Protein AF-A0AAN8GT99-F1 (afdb_monomer)

Radius of gyration: 15.49 Å; Cα contacts (8 Å, |Δi|>4): 243; chains: 1; bounding box: 43×38×39 Å

pLDDT: mean 93.06, std 6.43, range [47.28, 98.5]

Solvent-accessible surface area (backbone atoms only — not comparable to full-atom values): 10394 Å² total; per-residue (Å²): 95,50,94,52,26,95,77,73,39,48,43,56,42,53,46,48,40,54,48,50,50,56,57,70,47,59,95,39,63,93,80,48,85,56,66,41,71,40,59,35,36,76,44,37,72,44,80,61,36,44,58,95,56,63,62,88,46,72,70,47,48,50,49,41,45,50,49,54,54,54,47,51,69,71,53,51,86,56,74,27,64,62,60,23,52,42,49,50,50,65,55,53,73,74,55,93,67,98,74,43,77,44,78,45,80,37,53,42,65,44,65,83,71,69,48,51,60,69,58,48,36,49,48,44,61,67,45,92,78,40,55,35,35,37,38,21,47,30,53,71,81,63,38,34,62,53,45,46,74,66,32,56,86,93,34,51,46,79,32,84,50,59,83,47,49,63,58,51,51,52,48,55,56,51,54,50,59,64,72,79,108

InterPro domains:
  IPR036465 von Willebrand factor A-like domain superfamily [SSF53300] (9-172)
  IPR039891 von Willebrand factor A domain-containing protein 8 [PTHR21610] (1-178)

Mean predicted aligned error: 3.49 Å

Nearest PDB structures (foldseek):
  3kto-assembly1_A  TM=5.404E-01  e=1.713E+00  Paraglaciecola sp. T6c
  3ua4-assembly1_B  TM=4.209E-01  e=3.498E+00  Caenorhabditis elegans
  3six-assembly1_A  TM=3.346E-01  e=2.306E+00  Bradyrhizobium sp. WM9
  3siw-assembly1_A  TM=3.443E-01  e=3.712E+00  Bradyrhizobium sp. WM9
  8ixq-assembly1_C-3  TM=3.355E-01  e=5.304E+00  Streptomyces lincolnensis

Sequence (181 aa):
MYRFNGVDRRLERSMEAVCMVMEGLENYEHKFKYDIVGHSGDGYDIELVRADKVPKNNKERLKVLKTMHAHSQFCMSGDFTLEGTDSSIKELVKEEADEHFVVVLSDANLERYGIRPERFAQVLTSDPQVNAFAIFIGSLGDQAERLQKTLPAGRSFVAMDTKQIPQILQQIFTSTMLSSA

Secondary structure (DSSP, 8-state):
-GGGHHHH-HHHHHHHHHHHHHHHTTT-TTT----EEEEETTEEEEEEE-TTS---SHHHHHHHHHHHHHHHHHSPS---HHHHHHHHHHHHTTS--S-EEEEEEE-S--GGGT--HHHHHHHHTS-TTEEEEEEE---STTHHHHHHHHSPTTSEEE-SSGGGHHHHHHHHHHHHHHH--

Structure (mmCIF, N/CA/C/O backbone):
data_AF-A0AAN8GT99-F1
#
_entry.id   AF-A0AAN8GT99-F1
#
loop_
_atom_site.group_PDB
_atom_site.id
_atom_site.type_symbol
_atom_site.label_atom_id
_atom_site.label_alt_id
_atom_site.label_comp_id
_atom_site.label_asym_id
_atom_site.label_entity_id
_atom_site.label_seq_id
_atom_site.pdbx_PDB_ins_code
_atom_site.Cartn_x
_atom_site.Cartn_y
_atom_site.Cartn_z
_atom_site.occupancy
_atom_site.B_iso_or_equiv
_atom_site.auth_seq_id
_atom_site.auth_comp_id
_atom_site.auth_asym_id
_atom_site.auth_atom_id
_atom_site.pdbx_PDB_model_num
ATOM 1 N N . MET A 1 1 ? 12.245 1.162 -7.727 1.00 82.50 1 MET A N 1
ATOM 2 C CA . MET A 1 1 ? 11.325 2.148 -8.346 1.00 82.50 1 MET A CA 1
ATOM 3 C C . MET A 1 1 ? 12.021 3.471 -8.688 1.00 82.50 1 MET A C 1
ATOM 5 O O . MET A 1 1 ? 11.853 3.937 -9.803 1.00 82.50 1 MET A O 1
ATOM 9 N N . TYR A 1 2 ? 12.866 4.036 -7.814 1.00 87.50 2 TYR A N 1
ATOM 10 C CA . TYR A 1 2 ? 13.523 5.342 -8.022 1.00 87.50 2 TYR A CA 1
ATOM 11 C C . TYR A 1 2 ? 14.272 5.515 -9.359 1.00 87.50 2 TYR A C 1
ATOM 13 O O . TYR A 1 2 ? 13.994 6.446 -10.109 1.00 87.50 2 TYR A O 1
ATOM 21 N N . ARG A 1 3 ? 15.178 4.584 -9.704 1.00 86.12 3 ARG A N 1
ATOM 22 C CA . ARG A 1 3 ? 16.069 4.687 -10.882 1.00 86.12 3 ARG A CA 1
ATOM 23 C C . ARG A 1 3 ? 15.353 4.945 -12.215 1.00 86.12 3 ARG A C 1
ATOM 25 O O . ARG A 1 3 ? 15.915 5.614 -13.073 1.00 86.12 3 ARG A O 1
ATOM 32 N N . PHE A 1 4 ? 14.154 4.396 -12.400 1.00 85.31 4 PHE A N 1
ATOM 33 C CA . PHE A 1 4 ? 13.399 4.488 -13.655 1.00 85.31 4 PHE A CA 1
ATOM 34 C C . PHE A 1 4 ? 12.172 5.399 -13.549 1.00 85.31 4 PHE A C 1
ATOM 36 O O . PHE A 1 4 ? 11.409 5.502 -14.507 1.00 85.31 4 PHE A O 1
ATOM 43 N N . ASN A 1 5 ? 11.999 6.103 -12.423 1.00 88.50 5 ASN A N 1
ATOM 44 C CA . ASN A 1 5 ? 10.784 6.868 -12.164 1.00 88.50 5 ASN A CA 1
ATOM 45 C C . ASN A 1 5 ? 10.555 8.002 -13.177 1.00 88.50 5 ASN A C 1
ATOM 47 O O . ASN A 1 5 ? 9.414 8.295 -13.507 1.00 88.50 5 ASN A O 1
ATOM 51 N N . GLY A 1 6 ? 11.621 8.588 -13.736 1.00 85.50 6 GLY A N 1
ATOM 52 C CA . GLY A 1 6 ? 11.505 9.587 -14.808 1.00 85.50 6 GLY A CA 1
ATOM 53 C C . GLY A 1 6 ? 10.927 9.045 -16.125 1.00 85.50 6 GLY A C 1
ATOM 54 O O . GLY A 1 6 ? 10.581 9.833 -16.997 1.00 85.50 6 GLY A O 1
ATOM 55 N N . VAL A 1 7 ? 10.823 7.719 -16.272 1.00 83.75 7 VAL A N 1
ATOM 56 C CA . VAL A 1 7 ? 10.262 7.045 -17.452 1.00 83.75 7 VAL A CA 1
ATOM 57 C C . VAL A 1 7 ? 8.932 6.375 -17.112 1.00 83.75 7 VAL A C 1
ATOM 59 O O . VAL A 1 7 ? 7.941 6.591 -17.800 1.00 83.75 7 VAL A O 1
ATOM 62 N N . ASP A 1 8 ? 8.897 5.559 -16.055 1.00 84.25 8 ASP A N 1
ATOM 63 C CA . ASP A 1 8 ? 7.745 4.699 -15.747 1.00 84.25 8 ASP A CA 1
ATOM 64 C C . ASP A 1 8 ? 6.773 5.276 -14.701 1.00 84.25 8 ASP A C 1
ATOM 66 O O . ASP A 1 8 ? 5.654 4.765 -14.553 1.00 84.25 8 ASP A O 1
ATOM 70 N N . ARG A 1 9 ? 7.191 6.337 -13.994 1.00 89.25 9 ARG A N 1
ATOM 71 C CA . ARG A 1 9 ? 6.446 7.053 -12.944 1.00 89.25 9 ARG A CA 1
ATOM 72 C C . ARG A 1 9 ? 5.896 6.151 -11.831 1.00 89.25 9 ARG A C 1
ATOM 74 O O . ARG A 1 9 ? 4.910 6.490 -11.182 1.00 89.25 9 ARG A O 1
ATOM 81 N N . ARG A 1 10 ? 6.500 4.978 -11.593 1.00 89.50 10 ARG A N 1
ATOM 82 C CA . ARG A 1 10 ? 5.997 4.017 -10.594 1.00 89.50 10 ARG A CA 1
ATOM 83 C C . ARG A 1 10 ? 6.122 4.527 -9.163 1.00 89.50 10 ARG A C 1
ATOM 85 O O . ARG A 1 10 ? 5.182 4.379 -8.394 1.00 89.50 10 ARG A O 1
ATOM 92 N N . LEU A 1 11 ? 7.257 5.134 -8.807 1.00 92.81 11 LEU A N 1
ATOM 93 C CA . LEU A 1 11 ? 7.439 5.722 -7.474 1.00 92.81 11 LEU A CA 1
ATOM 94 C C . LEU A 1 11 ? 6.472 6.889 -7.262 1.00 92.81 11 LEU A C 1
ATOM 96 O O . LEU A 1 11 ? 5.906 7.024 -6.183 1.00 92.81 11 LEU A O 1
ATOM 100 N N . GLU A 1 12 ? 6.265 7.704 -8.294 1.00 93.44 12 GLU A N 1
ATOM 101 C CA . GLU A 1 12 ? 5.294 8.795 -8.248 1.00 93.44 12 GLU A CA 1
ATOM 102 C C . GLU A 1 12 ? 3.877 8.274 -7.994 1.00 93.44 12 GLU A C 1
ATOM 104 O O . GLU A 1 12 ? 3.250 8.725 -7.042 1.00 93.44 12 GLU A O 1
ATOM 109 N N . ARG A 1 13 ? 3.423 7.246 -8.728 1.00 92.75 13 ARG A N 1
ATOM 110 C CA . ARG A 1 13 ? 2.116 6.615 -8.476 1.00 92.75 13 ARG A CA 1
ATOM 111 C C . ARG A 1 13 ? 1.990 6.040 -7.063 1.00 92.75 13 ARG A C 1
ATOM 113 O O . ARG A 1 13 ? 0.927 6.157 -6.467 1.00 92.75 13 ARG A O 1
ATOM 120 N N . SER A 1 14 ? 3.050 5.465 -6.490 1.00 94.38 14 SER A N 1
ATOM 121 C CA . SER A 1 14 ? 3.027 5.004 -5.091 1.00 94.38 14 SER A CA 1
ATOM 122 C C . SER A 1 14 ? 2.890 6.148 -4.092 1.00 94.38 14 SER A C 1
ATOM 124 O O . SER A 1 14 ? 2.132 6.033 -3.133 1.00 94.38 14 SER A O 1
ATOM 126 N N . MET A 1 15 ? 3.593 7.259 -4.314 1.00 96.25 15 MET A N 1
ATOM 127 C CA . MET A 1 15 ? 3.468 8.450 -3.468 1.00 96.25 15 MET A CA 1
ATOM 128 C C . MET A 1 15 ? 2.089 9.102 -3.607 1.00 96.25 15 MET A C 1
ATOM 130 O O . MET A 1 15 ? 1.495 9.476 -2.600 1.00 96.25 15 MET A O 1
ATOM 134 N N . GLU A 1 16 ? 1.556 9.197 -4.825 1.00 94.94 16 GLU A N 1
ATOM 135 C CA . GLU A 1 16 ? 0.189 9.659 -5.081 1.00 94.94 16 GLU A CA 1
ATOM 136 C C . GLU A 1 16 ? -0.832 8.766 -4.373 1.00 94.94 16 GLU A C 1
ATOM 138 O O . GLU A 1 16 ? -1.701 9.277 -3.678 1.00 94.94 16 GLU A O 1
ATOM 143 N N . ALA A 1 17 ? -0.698 7.442 -4.478 1.00 95.25 17 ALA A N 1
ATOM 144 C CA . ALA A 1 17 ? -1.578 6.483 -3.819 1.00 95.25 17 ALA A CA 1
ATOM 145 C C . ALA A 1 17 ? -1.610 6.668 -2.296 1.00 95.25 17 ALA A C 1
ATOM 147 O O . ALA A 1 17 ? -2.684 6.773 -1.707 1.00 95.25 17 ALA A O 1
ATOM 148 N N . VAL A 1 18 ? -0.438 6.777 -1.667 1.00 96.19 18 VAL A N 1
ATOM 149 C CA . VAL A 1 18 ? -0.324 7.045 -0.226 1.00 96.19 18 VAL A CA 1
ATOM 150 C C . VAL A 1 18 ? -0.913 8.412 0.133 1.00 96.19 18 VAL A C 1
ATOM 152 O O . VAL A 1 18 ? -1.604 8.532 1.142 1.00 96.19 18 VAL A O 1
ATOM 155 N N . CYS A 1 19 ? -0.712 9.434 -0.704 1.00 96.19 19 CYS A N 1
ATOM 156 C CA . CYS A 1 19 ? -1.337 10.745 -0.517 1.00 96.19 19 CYS A CA 1
ATOM 157 C C . CYS A 1 19 ? -2.868 10.654 -0.545 1.00 96.19 19 CYS A C 1
ATOM 159 O O . CYS A 1 19 ? -3.512 11.120 0.391 1.00 96.19 19 CYS A O 1
ATOM 161 N N . MET A 1 20 ? -3.435 9.977 -1.548 1.00 93.88 20 MET A N 1
ATOM 162 C CA . MET A 1 20 ? -4.881 9.775 -1.685 1.00 93.88 20 MET A CA 1
ATOM 163 C C . MET A 1 20 ? -5.477 9.027 -0.486 1.00 93.88 20 MET A C 1
ATOM 165 O O . MET A 1 20 ? -6.585 9.349 -0.068 1.00 93.88 20 MET A O 1
ATOM 169 N N . VAL A 1 21 ? -4.756 8.061 0.095 1.00 93.50 21 VAL A N 1
ATOM 170 C CA . VAL A 1 21 ? -5.176 7.374 1.331 1.00 93.50 21 VAL A CA 1
ATOM 171 C C . VAL A 1 21 ? -5.197 8.344 2.517 1.00 93.50 21 VAL A C 1
ATOM 173 O O . VAL A 1 21 ? -6.203 8.438 3.215 1.00 93.50 21 VAL A O 1
ATOM 176 N N . MET A 1 22 ? -4.114 9.100 2.731 1.00 95.25 22 MET A N 1
ATOM 177 C CA . MET A 1 22 ? -4.014 10.058 3.844 1.00 95.25 22 MET A CA 1
ATOM 178 C C . MET A 1 22 ? -5.013 11.220 3.741 1.00 95.25 22 MET A C 1
ATOM 180 O O . MET A 1 22 ? -5.366 11.809 4.759 1.00 95.25 22 MET A O 1
ATOM 184 N N . GLU A 1 23 ? -5.407 11.607 2.530 1.00 92.56 23 GLU A N 1
ATOM 185 C CA . GLU A 1 23 ? -6.441 12.621 2.290 1.00 92.56 23 GLU A CA 1
ATOM 186 C C . GLU A 1 23 ? -7.845 12.021 2.402 1.00 92.56 23 GLU A C 1
ATOM 188 O O . GLU A 1 23 ? -8.716 12.608 3.034 1.00 92.56 23 GLU A O 1
ATOM 193 N N . GLY A 1 24 ? -8.065 10.828 1.845 1.00 89.31 24 GLY A N 1
ATOM 194 C CA . GLY A 1 24 ? -9.364 10.156 1.870 1.00 89.31 24 GLY A CA 1
ATOM 195 C C . GLY A 1 24 ? -9.835 9.766 3.273 1.00 89.31 24 GLY A C 1
ATOM 196 O O . GLY A 1 24 ? -11.040 9.689 3.505 1.00 89.31 24 GLY A O 1
ATOM 197 N N . LEU A 1 25 ? -8.903 9.546 4.204 1.00 89.69 25 LEU A N 1
ATOM 198 C CA . LEU A 1 25 ? -9.193 9.224 5.606 1.00 89.69 25 LEU A CA 1
ATOM 199 C C . LEU A 1 25 ? -9.204 10.451 6.535 1.00 89.69 25 LEU A C 1
ATOM 201 O O . LEU A 1 25 ? -9.546 10.316 7.710 1.00 89.69 25 LEU A O 1
ATOM 205 N N . GLU A 1 26 ? -8.868 11.644 6.033 1.00 90.00 26 GLU A N 1
ATOM 206 C CA . GLU A 1 26 ? -8.890 12.877 6.828 1.00 90.00 26 GLU A CA 1
ATOM 207 C C . GLU A 1 26 ? -10.310 13.164 7.344 1.00 90.00 26 GLU A C 1
ATOM 209 O O . GLU A 1 26 ? -11.281 13.134 6.587 1.00 90.00 26 GLU A O 1
ATOM 214 N N . ASN A 1 27 ? -10.432 13.487 8.635 1.00 88.00 27 ASN A N 1
ATOM 215 C CA . ASN A 1 27 ? -11.696 13.688 9.363 1.00 88.00 27 ASN A CA 1
ATOM 216 C C . ASN A 1 27 ? -12.518 12.408 9.626 1.00 88.00 27 ASN A C 1
ATOM 218 O O . ASN A 1 27 ? -13.605 12.482 10.213 1.00 88.00 27 ASN A O 1
ATOM 222 N N . TYR A 1 28 ? -12.018 11.231 9.240 1.00 88.88 28 TYR A N 1
ATOM 223 C CA . TYR A 1 28 ? -12.630 9.935 9.551 1.00 88.88 28 TYR A CA 1
ATOM 224 C C . TYR A 1 28 ? -11.877 9.157 10.643 1.00 88.88 28 TYR A C 1
ATOM 226 O O . TYR A 1 28 ? -12.141 7.975 10.846 1.00 88.88 28 TYR A O 1
ATOM 234 N N . GLU A 1 29 ? -10.999 9.807 11.409 1.00 86.00 29 GLU A N 1
ATOM 235 C CA . GLU A 1 29 ? -10.159 9.179 12.446 1.00 86.00 29 GLU A CA 1
ATOM 236 C C . GLU A 1 29 ? -10.973 8.617 13.625 1.00 86.00 29 GLU A C 1
ATOM 238 O O . GLU A 1 29 ? -10.500 7.775 14.379 1.00 86.00 29 GLU A O 1
ATOM 243 N N . HIS A 1 30 ? -12.221 9.065 13.784 1.00 88.19 30 HIS A N 1
ATOM 244 C CA . HIS A 1 30 ? -13.172 8.499 14.744 1.00 88.19 30 HIS A CA 1
ATOM 245 C C . HIS A 1 30 ? -13.756 7.148 14.294 1.00 88.19 30 HIS A C 1
ATOM 247 O O . HIS A 1 30 ? -14.396 6.475 15.096 1.00 88.19 30 HIS A O 1
ATOM 253 N N . LYS A 1 31 ? -13.583 6.780 13.015 1.00 90.00 31 LYS A N 1
ATOM 254 C CA . LYS A 1 31 ? -14.022 5.502 12.428 1.00 90.00 31 LYS A CA 1
ATOM 255 C C . LYS A 1 31 ? -12.856 4.597 12.063 1.00 90.00 31 LYS A C 1
ATOM 257 O O . LYS A 1 31 ? -12.981 3.387 12.176 1.00 90.00 31 LYS A O 1
ATOM 262 N N . PHE A 1 32 ? -11.749 5.175 11.599 1.00 91.75 32 PHE A N 1
ATOM 263 C CA . PHE A 1 32 ? -10.587 4.426 11.142 1.00 91.75 32 PHE A CA 1
ATOM 264 C C . PHE A 1 32 ? -9.368 4.738 11.999 1.00 91.75 32 PHE A C 1
ATOM 266 O O . PHE A 1 32 ? -8.940 5.888 12.104 1.00 91.75 32 PHE A O 1
ATOM 273 N N . LYS A 1 33 ? -8.759 3.680 12.530 1.00 95.06 33 LYS A N 1
ATOM 274 C CA . LYS A 1 33 ? -7.388 3.687 13.031 1.00 95.06 33 LYS A CA 1
ATOM 275 C C . LYS A 1 33 ? -6.509 3.083 11.937 1.00 95.06 33 LYS A C 1
ATOM 277 O O . LYS A 1 33 ? -6.773 1.966 11.508 1.00 95.06 33 LYS A O 1
ATOM 282 N N . TYR A 1 34 ? -5.512 3.823 11.455 1.00 96.19 34 TYR A N 1
ATOM 283 C CA . TYR A 1 34 ? -4.662 3.364 10.354 1.00 96.19 34 TYR A CA 1
ATOM 284 C C . TYR A 1 34 ? -3.208 3.782 10.548 1.00 96.19 34 TYR A C 1
ATOM 286 O O . TYR A 1 34 ? -2.923 4.884 11.014 1.00 96.19 34 TYR A O 1
ATOM 294 N N . ASP A 1 35 ? -2.290 2.925 10.132 1.00 97.31 35 ASP A N 1
ATOM 295 C CA . ASP A 1 35 ? -0.886 3.239 9.920 1.00 97.31 35 ASP A CA 1
ATOM 296 C C . ASP A 1 35 ? -0.524 3.049 8.437 1.00 97.31 35 ASP A C 1
ATOM 298 O O . ASP A 1 35 ? -1.348 2.649 7.611 1.00 97.31 35 ASP A O 1
ATOM 302 N N . ILE A 1 36 ? 0.694 3.443 8.064 1.00 98.06 36 ILE A N 1
ATOM 303 C CA . ILE A 1 36 ? 1.247 3.179 6.734 1.00 98.06 36 ILE A CA 1
ATOM 304 C C . ILE A 1 36 ? 2.680 2.709 6.931 1.00 98.06 36 ILE A C 1
ATOM 306 O O . ILE A 1 36 ? 3.519 3.442 7.465 1.00 98.06 36 ILE A O 1
ATOM 310 N N . VAL A 1 37 ? 2.959 1.505 6.448 1.00 97.81 37 VAL A N 1
ATOM 311 C CA . VAL A 1 37 ? 4.290 0.900 6.440 1.00 97.81 37 VAL A CA 1
ATOM 312 C C . VAL A 1 37 ? 4.736 0.649 5.004 1.00 97.81 37 VAL A C 1
ATOM 314 O O . VAL A 1 37 ? 3.937 0.321 4.127 1.00 97.81 37 VAL A O 1
ATOM 317 N N . GLY A 1 38 ? 6.020 0.860 4.744 1.00 96.94 38 GLY A N 1
ATOM 318 C CA . GLY A 1 38 ? 6.671 0.528 3.486 1.00 96.94 38 GLY A CA 1
ATOM 319 C C . GLY A 1 38 ? 7.535 -0.722 3.618 1.00 96.94 38 GLY A C 1
ATOM 320 O O . GLY A 1 38 ? 8.005 -1.059 4.700 1.00 96.94 38 GLY A O 1
ATOM 321 N N . HIS A 1 39 ? 7.818 -1.359 2.487 1.00 96.50 39 HIS A N 1
ATOM 322 C CA . HIS A 1 39 ? 8.847 -2.388 2.370 1.00 96.50 39 HIS A CA 1
ATOM 323 C C . HIS A 1 39 ? 9.814 -2.030 1.229 1.00 96.50 39 HIS A C 1
ATOM 325 O O . HIS A 1 39 ? 9.456 -1.340 0.269 1.00 96.50 39 HIS A O 1
ATOM 331 N N . SER A 1 40 ? 11.063 -2.475 1.326 1.00 95.12 40 SER A N 1
ATOM 332 C CA . SER A 1 40 ? 12.086 -2.350 0.280 1.00 95.12 40 SER A CA 1
ATOM 333 C C . SER A 1 40 ? 13.148 -3.433 0.465 1.00 95.12 40 SER A C 1
ATOM 335 O O . SER A 1 40 ? 12.998 -4.282 1.331 1.00 95.12 40 SER A O 1
ATOM 337 N N . GLY A 1 41 ? 14.248 -3.408 -0.292 1.00 94.12 41 GLY A N 1
ATOM 338 C CA . GLY A 1 41 ? 15.357 -4.338 -0.055 1.00 94.12 41 GLY A CA 1
ATOM 339 C C . GLY A 1 41 ? 16.072 -4.181 1.292 1.00 94.12 41 GLY A C 1
ATOM 340 O O . GLY A 1 41 ? 16.877 -5.046 1.619 1.00 94.12 41 GLY A O 1
ATOM 341 N N . ASP A 1 42 ? 15.786 -3.129 2.066 1.00 94.94 42 ASP A N 1
ATOM 342 C CA . ASP A 1 42 ? 16.370 -2.930 3.401 1.00 94.94 42 ASP A CA 1
ATOM 343 C C . ASP A 1 42 ? 15.544 -3.569 4.524 1.00 94.94 42 ASP A C 1
ATOM 345 O O . ASP A 1 42 ? 16.069 -3.779 5.616 1.00 94.94 42 ASP A O 1
ATOM 349 N N . GLY A 1 43 ? 14.260 -3.851 4.290 1.00 95.88 43 GLY A N 1
ATOM 350 C CA . GLY A 1 43 ? 13.355 -4.323 5.334 1.00 95.88 43 GLY A CA 1
ATOM 351 C C . GLY A 1 43 ? 11.883 -4.266 4.938 1.00 95.88 43 GLY A C 1
ATOM 352 O O . GLY A 1 43 ? 11.517 -3.763 3.872 1.00 95.88 43 GLY A O 1
ATOM 353 N N . TYR A 1 44 ? 11.038 -4.796 5.815 1.00 96.25 44 TYR A N 1
ATOM 354 C CA . TYR A 1 44 ? 9.613 -5.020 5.567 1.00 96.25 44 TYR A CA 1
ATOM 355 C C . TYR A 1 44 ? 8.679 -4.110 6.382 1.00 96.25 44 TYR A C 1
ATOM 357 O O . TYR A 1 44 ? 7.474 -4.120 6.152 1.00 96.25 44 TYR A O 1
ATOM 365 N N . ASP A 1 45 ? 9.228 -3.334 7.316 1.00 94.75 45 ASP A N 1
ATOM 366 C CA . ASP A 1 45 ? 8.529 -2.565 8.351 1.00 94.75 45 ASP A CA 1
ATOM 367 C C . ASP A 1 45 ? 8.993 -1.096 8.400 1.00 94.75 45 ASP A C 1
ATOM 369 O O . ASP A 1 45 ? 9.147 -0.491 9.462 1.00 94.75 45 ASP A O 1
ATOM 373 N N . ILE A 1 46 ? 9.228 -0.484 7.236 1.00 97.00 46 ILE A N 1
ATOM 374 C CA . ILE A 1 46 ? 9.641 0.922 7.155 1.00 97.00 46 ILE A CA 1
ATOM 375 C C . ILE A 1 46 ? 8.457 1.806 7.554 1.00 97.00 46 ILE A C 1
ATOM 377 O O . ILE A 1 46 ? 7.537 2.030 6.769 1.00 97.00 46 ILE A O 1
ATOM 381 N N . GLU A 1 47 ? 8.484 2.332 8.773 1.00 97.25 47 GLU A N 1
ATOM 382 C CA . GLU A 1 47 ? 7.437 3.207 9.303 1.00 97.25 47 GLU A CA 1
ATOM 383 C C . GLU A 1 47 ? 7.315 4.505 8.477 1.00 97.25 47 GLU A C 1
ATOM 385 O O . GLU A 1 47 ? 8.256 5.301 8.388 1.00 97.25 47 GLU A O 1
ATOM 390 N N . LEU A 1 48 ? 6.138 4.746 7.885 1.00 97.88 48 LEU A N 1
ATOM 391 C CA . LEU A 1 48 ? 5.826 5.983 7.156 1.00 97.88 48 LEU A CA 1
ATOM 392 C C . LEU A 1 48 ? 4.820 6.849 7.919 1.00 97.88 48 LEU A C 1
ATOM 394 O O . LEU A 1 48 ? 4.991 8.068 8.009 1.00 97.88 48 LEU A O 1
ATOM 398 N N . VAL A 1 49 ? 3.783 6.222 8.475 1.00 97.94 49 VAL A N 1
ATOM 399 C CA . VAL A 1 49 ? 2.756 6.845 9.317 1.00 97.94 49 VAL A CA 1
ATOM 400 C C . VAL A 1 49 ? 2.444 5.897 10.463 1.00 97.94 49 VAL A C 1
ATOM 402 O O . VAL A 1 49 ? 2.254 4.712 10.228 1.00 97.94 49 VAL A O 1
ATOM 405 N N . ARG A 1 50 ? 2.335 6.423 11.684 1.00 96.31 50 ARG A N 1
ATOM 406 C CA . ARG A 1 50 ? 1.854 5.667 12.846 1.00 96.31 50 ARG A CA 1
ATOM 407 C C . ARG A 1 50 ? 0.394 5.981 13.125 1.00 96.31 50 ARG A C 1
ATOM 409 O O . ARG A 1 50 ? -0.009 7.139 12.999 1.00 96.31 50 ARG A O 1
ATOM 416 N N . ALA A 1 51 ? -0.346 4.994 13.621 1.00 94.31 51 ALA A N 1
ATOM 417 C CA . ALA A 1 51 ? -1.758 5.144 13.973 1.00 94.31 51 ALA A CA 1
ATOM 418 C C . ALA A 1 51 ? -2.039 6.213 15.042 1.00 94.31 51 ALA A C 1
ATOM 420 O O . ALA A 1 51 ? -3.080 6.863 15.008 1.00 94.31 51 ALA A O 1
ATOM 421 N N . ASP A 1 52 ? -1.103 6.454 15.960 1.00 93.69 52 ASP A N 1
ATOM 422 C CA . ASP A 1 52 ? -1.198 7.512 16.975 1.00 93.69 52 ASP A CA 1
ATOM 423 C C . ASP A 1 52 ? -0.719 8.889 16.473 1.00 93.69 52 ASP A C 1
ATOM 425 O O . ASP A 1 52 ? -0.803 9.889 17.192 1.00 93.69 52 ASP A O 1
ATOM 429 N N . LYS A 1 53 ? -0.208 8.963 15.238 1.00 95.19 53 LYS A N 1
ATOM 430 C CA . LYS A 1 53 ? 0.430 10.155 14.670 1.00 95.19 53 LYS A CA 1
ATOM 431 C C . LYS A 1 53 ? 0.135 10.320 13.178 1.00 95.19 53 LYS A C 1
ATOM 433 O O . LYS A 1 53 ? 1.037 10.563 12.370 1.00 95.19 53 LYS A O 1
ATOM 438 N N . VAL A 1 54 ? -1.142 10.214 12.828 1.00 96.19 54 VAL A N 1
ATOM 439 C CA . VAL A 1 54 ? -1.626 10.447 11.464 1.00 96.19 54 VAL A CA 1
ATOM 440 C C . VAL A 1 54 ? -1.414 11.912 11.035 1.00 96.19 54 VAL A C 1
ATOM 442 O O . VAL A 1 54 ? -1.569 12.821 11.860 1.00 96.19 54 VAL A O 1
ATOM 445 N N . PRO A 1 55 ? -1.027 12.175 9.772 1.00 96.00 55 PRO A N 1
ATOM 446 C CA . PRO A 1 55 ? -0.760 13.526 9.287 1.00 96.00 55 PRO A CA 1
ATOM 447 C C . PRO A 1 55 ? -2.050 14.338 9.122 1.00 96.00 55 PRO A C 1
ATOM 449 O O . PRO A 1 55 ? -2.975 13.912 8.435 1.00 96.00 55 PRO A O 1
ATOM 452 N N . LYS A 1 56 ? -2.081 15.549 9.689 1.00 93.62 56 LYS A N 1
ATOM 453 C CA . LYS A 1 56 ? -3.294 16.391 9.782 1.00 93.62 56 LYS A CA 1
ATOM 454 C C . LYS A 1 56 ? -3.372 17.527 8.766 1.00 93.62 56 LYS A C 1
ATOM 456 O O . LYS A 1 56 ? -4.283 18.345 8.813 1.00 93.62 56 LYS A O 1
ATOM 461 N N . ASN A 1 57 ? -2.348 17.687 7.935 1.00 95.06 57 ASN A N 1
ATOM 462 C CA . ASN A 1 57 ? -2.259 18.784 6.977 1.00 95.06 57 ASN A CA 1
ATOM 463 C C . ASN A 1 57 ? -1.264 18.470 5.853 1.00 95.06 57 ASN A C 1
ATOM 465 O O . ASN A 1 57 ? -0.426 17.570 5.957 1.00 95.06 57 ASN A O 1
ATOM 469 N N . ASN A 1 58 ? -1.297 19.286 4.798 1.00 97.00 58 ASN A N 1
ATOM 470 C CA . ASN A 1 58 ? -0.459 19.112 3.607 1.00 97.00 58 ASN A CA 1
ATOM 471 C C . ASN A 1 58 ? 1.043 19.134 3.914 1.00 97.00 58 ASN A C 1
ATOM 473 O O . ASN A 1 58 ? 1.817 18.454 3.244 1.00 97.00 58 ASN A O 1
ATOM 477 N N . LYS A 1 59 ? 1.481 19.884 4.934 1.00 97.62 59 LYS A N 1
ATOM 478 C CA . LYS A 1 59 ? 2.896 19.929 5.329 1.00 97.62 59 LYS A CA 1
ATOM 479 C C . LYS A 1 59 ? 3.347 18.591 5.917 1.00 97.62 59 LYS A C 1
ATOM 481 O O . LYS A 1 59 ? 4.449 18.136 5.611 1.00 97.62 59 LYS A O 1
ATOM 486 N N . GLU A 1 60 ? 2.518 17.968 6.747 1.00 97.69 60 GLU A N 1
ATOM 487 C CA . GLU A 1 60 ? 2.796 16.659 7.343 1.00 97.69 60 GLU A CA 1
ATOM 488 C C . GLU A 1 60 ? 2.720 15.538 6.304 1.00 97.69 60 GLU A C 1
ATOM 490 O O . GLU A 1 60 ? 3.651 14.739 6.225 1.00 97.69 60 GLU A O 1
ATOM 495 N N . ARG A 1 61 ? 1.705 15.542 5.428 1.00 98.12 61 ARG A N 1
ATOM 496 C CA . ARG A 1 61 ? 1.611 14.601 4.294 1.00 98.12 61 ARG A CA 1
ATOM 497 C C . ARG A 1 61 ? 2.836 14.700 3.387 1.00 98.12 61 ARG A C 1
ATOM 499 O O . ARG A 1 61 ? 3.477 13.696 3.093 1.00 98.12 61 ARG A O 1
ATOM 506 N N . LEU A 1 62 ? 3.250 15.919 3.034 1.00 98.06 62 LEU A N 1
ATOM 507 C CA . LEU A 1 62 ? 4.460 16.149 2.241 1.00 98.06 62 LEU A CA 1
ATOM 508 C C . LEU A 1 62 ? 5.722 15.594 2.919 1.00 98.06 62 LEU A C 1
ATOM 510 O O . LEU A 1 62 ? 6.644 15.163 2.228 1.00 98.06 62 LEU A O 1
ATOM 514 N N . LYS A 1 63 ? 5.79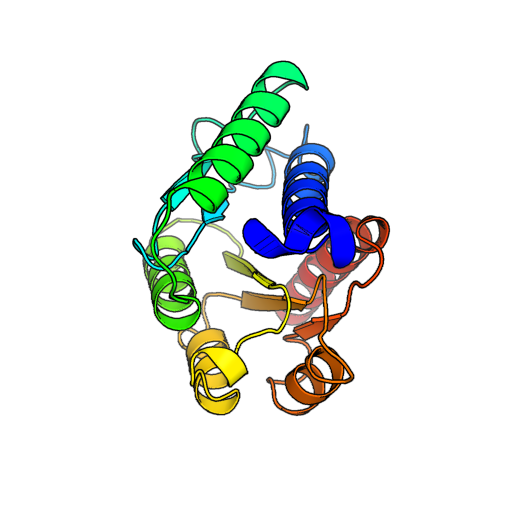5 15.594 4.257 1.00 98.25 63 LYS A N 1
ATOM 515 C CA . LYS A 1 63 ? 6.921 14.987 4.979 1.00 98.25 63 LYS A CA 1
ATOM 516 C C . LYS A 1 63 ? 6.964 13.474 4.758 1.00 98.25 63 LYS A C 1
ATOM 518 O O . LYS A 1 63 ? 8.044 12.965 4.479 1.00 98.25 63 LYS A O 1
ATOM 523 N N . VAL A 1 64 ? 5.818 12.794 4.814 1.00 98.38 64 VAL A N 1
ATOM 524 C CA . VAL A 1 64 ? 5.708 11.354 4.515 1.00 98.38 64 VAL A CA 1
ATOM 525 C C . VAL A 1 64 ? 6.187 11.069 3.090 1.00 98.38 64 VAL A C 1
ATOM 527 O O . VAL A 1 64 ? 7.067 10.234 2.892 1.00 98.38 64 VAL A O 1
ATOM 530 N N . LEU A 1 65 ? 5.706 11.833 2.102 1.00 98.38 65 LEU A N 1
ATOM 531 C CA . LEU A 1 65 ? 6.105 11.649 0.699 1.00 98.38 65 LEU A CA 1
ATOM 532 C C . LEU A 1 65 ? 7.607 11.885 0.479 1.00 98.38 65 LEU A C 1
ATOM 534 O O . LEU A 1 65 ? 8.258 11.149 -0.260 1.00 98.38 65 LEU A O 1
ATOM 538 N N . LYS A 1 66 ? 8.194 12.877 1.159 1.00 97.88 66 LYS A N 1
ATOM 539 C CA . LYS A 1 66 ? 9.647 13.106 1.128 1.00 97.88 66 LYS A CA 1
ATOM 540 C C . LYS A 1 66 ? 10.427 11.938 1.725 1.00 97.88 66 LYS A C 1
ATOM 542 O O . LYS A 1 66 ? 11.465 11.588 1.169 1.00 97.88 66 LYS A O 1
ATOM 547 N N . THR A 1 67 ? 9.935 11.333 2.808 1.00 97.81 67 THR A N 1
ATOM 548 C CA . THR A 1 67 ? 10.527 10.117 3.382 1.00 97.81 67 THR A CA 1
ATOM 549 C C . THR A 1 67 ? 10.473 8.967 2.381 1.00 97.81 67 THR A C 1
ATOM 551 O O . THR A 1 67 ? 11.508 8.364 2.123 1.00 97.81 67 THR A O 1
ATOM 554 N N . MET A 1 68 ? 9.323 8.716 1.745 1.00 97.88 68 MET A N 1
ATOM 555 C CA . MET A 1 68 ? 9.192 7.680 0.708 1.00 97.88 68 MET A CA 1
ATOM 556 C C . MET A 1 68 ? 10.178 7.901 -0.446 1.00 97.88 68 MET A C 1
ATOM 558 O O . MET A 1 68 ? 10.892 6.981 -0.850 1.00 97.88 68 MET A O 1
ATOM 562 N N . HIS A 1 69 ? 10.251 9.134 -0.955 1.00 97.00 69 HIS A N 1
ATOM 563 C CA . HIS A 1 69 ? 11.154 9.496 -2.042 1.00 97.00 69 HIS A CA 1
ATOM 564 C C . HIS A 1 69 ? 12.621 9.278 -1.654 1.00 97.00 69 HIS A C 1
ATOM 566 O O . HIS A 1 69 ? 13.347 8.595 -2.376 1.00 97.00 69 HIS A O 1
ATOM 572 N N . ALA A 1 70 ? 13.050 9.810 -0.505 1.00 96.75 70 ALA A N 1
ATOM 573 C CA . ALA A 1 70 ? 14.417 9.660 -0.015 1.00 96.75 70 ALA A CA 1
ATOM 574 C C . ALA A 1 70 ? 14.769 8.190 0.254 1.00 96.75 70 ALA A C 1
ATOM 576 O O . ALA A 1 70 ? 15.811 7.726 -0.197 1.00 96.75 70 ALA A O 1
ATOM 577 N N . HIS A 1 71 ? 13.886 7.431 0.909 1.00 96.69 71 HIS A N 1
ATOM 578 C CA . HIS A 1 71 ? 14.097 6.005 1.169 1.00 96.69 71 HIS A CA 1
ATOM 579 C C . HIS A 1 71 ? 14.318 5.230 -0.128 1.00 96.69 71 HIS A C 1
ATOM 581 O O . HIS A 1 71 ? 15.311 4.526 -0.285 1.00 96.69 71 HIS A O 1
ATOM 587 N N . SER A 1 72 ? 13.450 5.447 -1.118 1.00 95.00 72 SER A N 1
ATOM 588 C CA . SER A 1 72 ? 13.542 4.761 -2.408 1.00 95.00 72 SER A CA 1
ATOM 589 C C . SER A 1 72 ? 14.827 5.066 -3.194 1.00 95.00 72 SER A C 1
ATOM 591 O O . SER A 1 72 ? 15.196 4.286 -4.076 1.00 95.00 72 SER A O 1
ATOM 593 N N . GLN A 1 73 ? 15.490 6.191 -2.901 1.00 95.25 73 GLN A N 1
ATOM 594 C CA . GLN A 1 73 ? 16.754 6.587 -3.518 1.00 95.25 73 GLN A CA 1
ATOM 595 C C . GLN A 1 73 ? 17.943 5.799 -2.961 1.00 95.25 73 GLN A C 1
ATOM 597 O O . GLN A 1 73 ? 18.879 5.518 -3.712 1.00 95.25 73 GLN A O 1
ATOM 602 N N . PHE A 1 74 ? 17.924 5.488 -1.664 1.00 94.50 74 PHE A N 1
ATOM 603 C CA . PHE A 1 74 ? 19.086 4.959 -0.949 1.00 94.50 74 PHE A CA 1
ATOM 604 C C . PHE A 1 74 ? 18.947 3.498 -0.530 1.00 94.50 74 PHE A C 1
ATOM 606 O O . PHE A 1 74 ? 19.956 2.897 -0.170 1.00 94.50 74 PHE A O 1
ATOM 613 N N . CYS A 1 75 ? 17.745 2.924 -0.600 1.00 95.19 75 CYS A N 1
ATOM 614 C CA . CYS A 1 75 ? 17.541 1.550 -0.179 1.00 95.19 75 CYS A CA 1
ATOM 615 C C . CYS A 1 75 ? 18.199 0.525 -1.108 1.00 95.19 75 CYS A C 1
ATOM 617 O O . CYS A 1 75 ? 18.321 0.731 -2.324 1.00 95.19 75 CYS A O 1
ATOM 619 N N . MET A 1 76 ? 18.542 -0.634 -0.551 1.00 93.31 76 MET A N 1
ATOM 620 C CA . MET A 1 76 ? 18.996 -1.783 -1.321 1.00 93.31 76 MET A CA 1
ATOM 621 C C . MET A 1 76 ? 17.897 -2.289 -2.263 1.00 93.31 76 MET A C 1
ATOM 623 O O . MET A 1 76 ? 16.693 -2.109 -2.049 1.00 93.31 76 MET A O 1
ATOM 627 N N . SER A 1 77 ? 18.316 -2.940 -3.350 1.00 91.00 77 SER A N 1
ATOM 628 C CA . SER A 1 77 ? 17.385 -3.643 -4.228 1.00 91.00 77 SER A CA 1
ATOM 629 C C . SER A 1 77 ? 16.839 -4.882 -3.529 1.00 91.00 77 SER A C 1
ATOM 631 O O . SER A 1 77 ? 17.614 -5.708 -3.058 1.00 91.00 77 SER A O 1
ATOM 633 N N . GLY A 1 78 ? 15.525 -5.045 -3.545 1.00 91.75 78 GLY A N 1
ATOM 634 C CA . GLY A 1 78 ? 14.839 -6.200 -2.989 1.00 91.75 78 GLY A CA 1
ATOM 635 C C . GLY A 1 78 ? 13.355 -5.903 -2.859 1.00 91.75 78 GLY A C 1
ATOM 636 O O . GLY A 1 78 ? 12.917 -4.775 -3.108 1.00 91.75 78 GLY A O 1
ATOM 637 N N . ASP A 1 79 ? 12.598 -6.927 -2.499 1.00 92.12 79 ASP A N 1
ATOM 638 C CA . ASP A 1 79 ? 11.154 -6.844 -2.359 1.00 92.12 79 ASP A CA 1
ATOM 639 C C . ASP A 1 79 ? 10.710 -7.790 -1.246 1.00 92.12 79 ASP A C 1
ATOM 641 O O . ASP A 1 79 ? 10.765 -9.007 -1.397 1.00 92.12 79 ASP A O 1
ATOM 645 N N . PHE A 1 80 ? 10.311 -7.199 -0.124 1.00 96.88 80 PHE A N 1
ATOM 646 C CA . PHE A 1 80 ? 9.778 -7.900 1.037 1.00 96.88 80 PHE A CA 1
ATOM 647 C C . PHE A 1 80 ? 8.240 -7.834 1.090 1.00 96.88 80 PHE A C 1
ATOM 649 O O . PHE A 1 80 ? 7.658 -7.722 2.167 1.00 96.88 80 PHE A O 1
ATOM 656 N N . THR A 1 81 ? 7.549 -7.862 -0.060 1.00 97.00 81 THR A N 1
ATOM 657 C CA . THR A 1 81 ? 6.072 -7.826 -0.096 1.00 97.00 81 THR A CA 1
ATOM 658 C C . THR A 1 81 ? 5.459 -8.915 0.792 1.00 97.00 81 THR A C 1
ATOM 660 O O . THR A 1 81 ? 4.497 -8.649 1.510 1.00 97.00 81 THR A O 1
ATOM 663 N N . LEU A 1 82 ? 5.989 -10.145 0.753 1.00 97.75 82 LEU A N 1
ATOM 664 C CA . LEU A 1 82 ? 5.419 -11.266 1.506 1.00 97.75 82 LEU A CA 1
ATOM 665 C C . LEU A 1 82 ? 5.604 -11.079 3.013 1.00 97.75 82 LEU A C 1
ATOM 667 O O . LEU A 1 82 ? 4.639 -11.190 3.761 1.00 97.75 82 LEU A O 1
ATOM 671 N N . GLU A 1 83 ? 6.825 -10.773 3.439 1.00 98.06 83 GLU A N 1
ATOM 672 C CA . GLU A 1 83 ? 7.190 -10.561 4.837 1.00 98.06 83 GLU A CA 1
ATOM 673 C C . GLU A 1 83 ? 6.476 -9.341 5.418 1.00 98.06 83 GLU A C 1
ATOM 675 O O . GLU A 1 83 ? 5.949 -9.417 6.523 1.00 98.06 83 GLU A O 1
ATOM 680 N N . GLY A 1 84 ? 6.396 -8.245 4.658 1.00 98.06 84 GLY A N 1
ATOM 681 C CA . GLY A 1 84 ? 5.690 -7.034 5.070 1.00 98.06 84 GLY A CA 1
ATOM 682 C C . GLY A 1 84 ? 4.201 -7.292 5.247 1.00 98.06 84 GLY A C 1
ATOM 683 O O . GLY A 1 84 ? 3.641 -6.967 6.287 1.00 98.06 84 GLY A O 1
ATOM 684 N N . THR A 1 85 ? 3.572 -7.967 4.280 1.00 98.44 85 THR A N 1
ATOM 685 C CA . THR A 1 85 ? 2.141 -8.297 4.368 1.00 98.44 85 THR A CA 1
ATOM 686 C C . THR A 1 85 ? 1.855 -9.251 5.532 1.00 98.44 85 THR A C 1
ATOM 688 O O . THR A 1 85 ? 0.928 -9.013 6.301 1.00 98.44 85 THR A O 1
ATOM 691 N N . ASP A 1 86 ? 2.655 -10.309 5.698 1.00 98.44 86 ASP A N 1
ATOM 692 C CA . ASP A 1 86 ? 2.502 -11.276 6.793 1.00 98.44 86 ASP A CA 1
ATOM 693 C C . ASP A 1 86 ? 2.712 -10.618 8.166 1.00 98.44 86 ASP A C 1
ATOM 695 O O . ASP A 1 86 ? 1.929 -10.848 9.089 1.00 98.44 86 ASP A O 1
ATOM 699 N N . SER A 1 87 ? 3.721 -9.750 8.291 1.00 98.38 87 SER A N 1
ATOM 700 C CA . SER A 1 87 ? 3.972 -8.986 9.513 1.00 98.38 87 SER A CA 1
ATOM 701 C C . SER A 1 87 ? 2.818 -8.034 9.825 1.00 98.38 87 SER A C 1
ATOM 703 O O . SER A 1 87 ? 2.351 -8.013 10.960 1.00 98.38 87 SER A O 1
ATOM 705 N N . SER A 1 88 ? 2.314 -7.284 8.839 1.00 98.25 88 SER A N 1
ATOM 706 C CA . SER A 1 88 ? 1.173 -6.381 9.035 1.00 98.25 88 SER A CA 1
ATOM 707 C C . SER A 1 88 ? -0.084 -7.127 9.479 1.00 98.25 88 SER A C 1
ATOM 709 O O . SER A 1 88 ? -0.760 -6.666 10.391 1.00 98.25 88 SER A O 1
ATOM 711 N N . ILE A 1 89 ? -0.379 -8.298 8.901 1.00 98.50 89 ILE A N 1
ATOM 712 C CA . ILE A 1 89 ? -1.515 -9.135 9.326 1.00 98.50 89 ILE A CA 1
ATOM 713 C C . ILE A 1 89 ? -1.350 -9.568 10.790 1.00 98.50 89 ILE A C 1
ATOM 715 O O . ILE A 1 89 ? -2.275 -9.422 11.590 1.00 98.50 89 ILE A O 1
ATOM 719 N N . LYS A 1 90 ? -0.163 -10.065 11.156 1.00 98.19 90 LYS A N 1
ATOM 720 C CA . LYS A 1 90 ? 0.130 -10.556 12.512 1.00 98.19 90 LYS A CA 1
ATOM 721 C C . LYS A 1 90 ? 0.114 -9.471 13.577 1.00 98.19 90 LYS A C 1
ATOM 723 O O . LYS A 1 90 ? -0.218 -9.772 14.719 1.00 98.19 90 LYS A O 1
ATOM 728 N N . GLU A 1 91 ? 0.515 -8.248 13.251 1.00 97.25 91 GLU A N 1
ATOM 729 C CA . GLU A 1 91 ? 0.421 -7.137 14.197 1.00 97.25 91 GLU A CA 1
ATOM 730 C C . GLU A 1 91 ? -1.013 -6.616 14.295 1.00 97.25 91 GLU A C 1
ATOM 732 O O . GLU A 1 91 ? -1.507 -6.421 15.402 1.00 97.25 91 GLU A O 1
ATOM 737 N N . LEU A 1 92 ? -1.715 -6.483 13.165 1.00 97.25 92 LEU A N 1
ATOM 738 C CA . LEU A 1 92 ? -3.064 -5.925 13.140 1.00 97.25 92 LEU A CA 1
ATOM 739 C C . LEU A 1 92 ? -4.084 -6.788 13.892 1.00 97.25 92 LEU A C 1
ATOM 741 O O . LEU A 1 92 ? -4.948 -6.238 14.561 1.00 97.25 92 LEU A O 1
ATOM 745 N N . VAL A 1 93 ? -3.962 -8.121 13.854 1.00 97.31 93 VAL A N 1
ATOM 746 C CA . VAL A 1 93 ? -4.879 -9.031 14.574 1.00 97.31 93 VAL A CA 1
ATOM 747 C C . VAL A 1 93 ? -4.816 -8.888 16.104 1.00 97.31 93 VAL A C 1
ATOM 749 O O . VAL A 1 93 ? -5.674 -9.406 16.814 1.00 97.31 93 VAL A O 1
ATOM 752 N N . LYS A 1 94 ? -3.781 -8.226 16.636 1.00 96.81 94 LYS A N 1
ATOM 753 C CA . LYS A 1 94 ? -3.634 -7.971 18.078 1.00 96.81 94 LYS A CA 1
ATOM 754 C C . LYS A 1 94 ? -4.379 -6.714 18.528 1.00 96.81 94 LYS A C 1
ATOM 756 O O . LYS A 1 94 ? -4.513 -6.502 19.732 1.00 96.81 94 LYS A O 1
ATOM 761 N N . GLU A 1 95 ? -4.794 -5.868 17.592 1.00 95.94 95 GLU A N 1
ATOM 762 C CA . GLU A 1 95 ? -5.527 -4.641 17.878 1.00 95.94 95 GLU A CA 1
ATOM 763 C C . GLU A 1 95 ? -7.016 -4.944 18.090 1.00 95.94 95 GLU A C 1
ATOM 765 O O . GLU A 1 95 ? -7.563 -5.891 17.536 1.00 95.94 95 GLU A O 1
ATOM 770 N N . GLU A 1 96 ? -7.685 -4.145 18.920 1.00 94.56 96 GLU A N 1
ATOM 771 C CA . GLU A 1 96 ? -9.133 -4.249 19.109 1.00 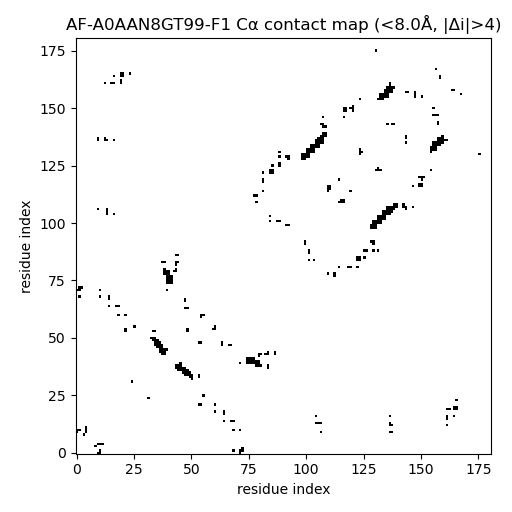94.56 96 GLU A CA 1
ATOM 772 C C . GLU A 1 96 ? -9.841 -3.358 18.080 1.00 94.56 96 GLU A C 1
ATOM 774 O O . GLU A 1 96 ? -9.701 -2.131 18.109 1.00 94.56 96 GLU A O 1
ATOM 779 N N . ALA A 1 97 ? -10.589 -3.973 17.165 1.00 94.19 97 ALA A N 1
ATOM 780 C CA . ALA A 1 97 ? -11.418 -3.297 16.173 1.00 94.19 97 ALA A CA 1
ATOM 781 C C . ALA A 1 97 ? -12.601 -4.182 15.754 1.00 94.19 97 ALA A C 1
ATOM 783 O O . ALA A 1 97 ? -12.550 -5.404 15.896 1.00 94.19 97 ALA A O 1
ATOM 784 N N . ASP A 1 98 ? -13.646 -3.563 15.198 1.00 92.94 98 ASP A N 1
ATOM 785 C CA . ASP A 1 98 ? -14.777 -4.296 14.613 1.00 92.94 98 ASP A CA 1
ATOM 786 C C . ASP A 1 98 ? -14.336 -5.124 13.394 1.00 92.94 98 ASP A C 1
ATOM 788 O O . ASP A 1 98 ? -14.795 -6.243 13.190 1.00 92.94 98 ASP A 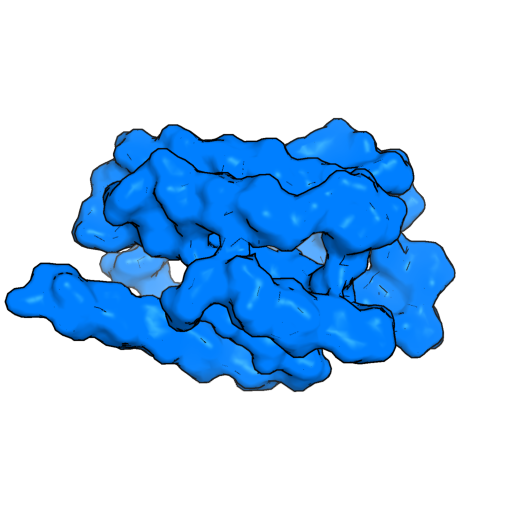O 1
ATOM 792 N N . GLU A 1 99 ? -13.430 -4.568 12.584 1.00 95.12 99 GLU A N 1
ATOM 793 C CA . GLU A 1 99 ? -12.922 -5.168 11.352 1.00 95.12 99 GLU A CA 1
ATOM 794 C C . GLU A 1 99 ? -11.448 -4.797 11.144 1.00 95.12 99 GLU A C 1
ATOM 796 O O . GLU A 1 99 ? -11.042 -3.652 11.368 1.00 95.12 99 GLU A O 1
ATOM 801 N N . HIS A 1 100 ? -10.655 -5.746 10.640 1.00 96.75 100 HIS A N 1
ATOM 802 C CA . HIS A 1 100 ? -9.236 -5.547 10.339 1.00 96.75 100 HIS A CA 1
ATOM 803 C C . HIS A 1 100 ? -8.992 -5.578 8.832 1.00 96.75 100 HIS A C 1
ATOM 805 O O . HIS A 1 100 ? -9.452 -6.486 8.136 1.00 96.75 100 HIS A O 1
ATOM 811 N N . PHE A 1 101 ? -8.219 -4.614 8.329 1.00 97.31 101 PHE A N 1
ATOM 812 C CA . PHE A 1 101 ? -7.893 -4.486 6.911 1.00 97.31 101 PHE A CA 1
ATOM 813 C C . PHE A 1 101 ? -6.395 -4.316 6.688 1.00 97.31 101 PHE A C 1
ATOM 815 O O .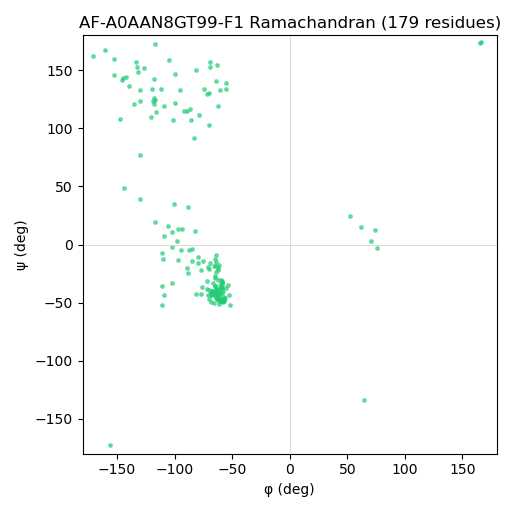 PHE A 1 101 ? -5.771 -3.440 7.278 1.00 97.31 101 PHE A O 1
ATOM 822 N N . VAL A 1 102 ? -5.843 -5.080 5.746 1.00 97.94 102 VAL A N 1
ATOM 823 C CA . VAL A 1 102 ? -4.502 -4.839 5.194 1.00 97.94 102 VAL A CA 1
ATOM 824 C C . VAL A 1 102 ? -4.647 -4.579 3.702 1.00 97.94 102 VAL A C 1
ATOM 826 O O . VAL A 1 102 ? -5.188 -5.407 2.976 1.00 97.94 102 VAL A O 1
ATOM 829 N N . VAL A 1 103 ? -4.170 -3.434 3.217 1.00 97.81 103 VAL A N 1
ATOM 830 C CA . VAL A 1 103 ? -4.224 -3.091 1.788 1.00 97.81 103 VAL A CA 1
ATOM 831 C C . VAL A 1 103 ? -2.812 -2.868 1.263 1.00 97.81 103 VAL A C 1
ATOM 833 O O . VAL A 1 103 ? -2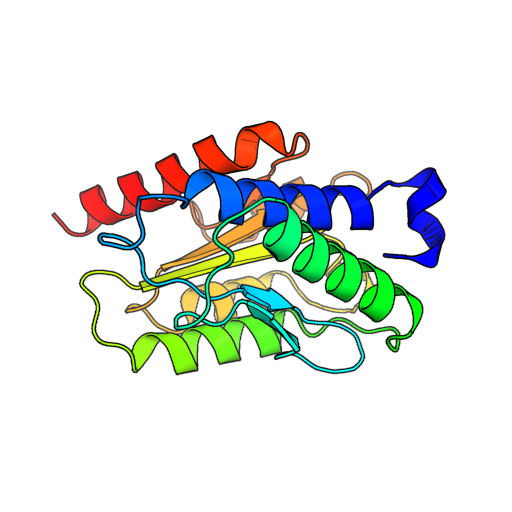.163 -1.876 1.583 1.00 97.81 103 VAL A O 1
ATOM 836 N N . VAL A 1 104 ? -2.343 -3.787 0.423 1.00 97.88 104 VAL A N 1
ATOM 837 C CA . VAL A 1 104 ? -1.013 -3.737 -0.190 1.00 97.88 104 VAL A CA 1
ATOM 838 C C . VAL A 1 104 ? -1.068 -2.910 -1.472 1.00 97.88 104 VAL A C 1
ATOM 840 O O . VAL A 1 104 ? -1.727 -3.297 -2.436 1.00 97.88 104 VAL A O 1
ATOM 843 N N . LEU A 1 105 ? -0.348 -1.789 -1.516 1.00 96.19 105 LEU A N 1
ATOM 844 C CA . LEU A 1 105 ? -0.166 -0.985 -2.729 1.00 96.19 105 LEU A CA 1
ATOM 845 C C . LEU A 1 105 ? 1.101 -1.444 -3.462 1.00 96.19 105 LEU A C 1
ATOM 847 O O . LEU A 1 105 ? 2.202 -1.280 -2.943 1.00 96.19 105 LEU A O 1
ATOM 851 N N . SER A 1 106 ? 0.970 -1.996 -4.670 1.00 94.38 106 SER A N 1
ATOM 852 C CA . SER A 1 106 ? 2.103 -2.592 -5.399 1.00 94.38 106 SER A CA 1
ATOM 853 C C . SER A 1 106 ? 2.181 -2.125 -6.854 1.00 94.38 106 SER A C 1
ATOM 855 O O . SER A 1 106 ? 1.164 -1.895 -7.502 1.00 94.38 106 SER A O 1
ATOM 857 N N . ASP A 1 107 ? 3.391 -2.028 -7.411 1.00 91.62 107 ASP A N 1
ATOM 858 C CA . ASP A 1 107 ? 3.618 -1.788 -8.844 1.00 91.62 107 ASP A CA 1
ATOM 859 C C . ASP A 1 107 ? 3.533 -3.072 -9.700 1.00 91.62 107 ASP A C 1
ATOM 861 O O . ASP A 1 107 ? 3.934 -3.058 -10.868 1.00 91.62 107 ASP A O 1
ATOM 865 N N . ALA A 1 108 ? 3.037 -4.166 -9.106 1.00 92.69 108 ALA A N 1
ATOM 866 C CA . ALA A 1 108 ? 2.860 -5.493 -9.698 1.00 92.69 108 ALA A CA 1
ATOM 867 C C . ALA A 1 108 ? 4.157 -6.180 -10.159 1.00 92.69 108 ALA A C 1
ATOM 869 O O . ALA A 1 108 ? 4.116 -7.169 -10.889 1.00 92.69 108 ALA A O 1
ATOM 870 N N . ASN A 1 109 ? 5.327 -5.705 -9.731 1.00 90.88 109 ASN A N 1
ATOM 871 C CA . ASN A 1 109 ? 6.613 -6.211 -10.208 1.00 90.88 109 ASN A CA 1
ATOM 872 C C . ASN A 1 109 ? 7.158 -7.408 -9.389 1.00 90.88 109 ASN A C 1
ATOM 874 O O . ASN A 1 109 ? 8.371 -7.578 -9.265 1.00 90.88 109 ASN A O 1
ATOM 878 N N . LEU A 1 110 ? 6.264 -8.251 -8.857 1.00 92.31 110 LEU A N 1
ATOM 879 C CA . LEU A 1 110 ? 6.576 -9.369 -7.950 1.00 92.31 110 LEU A CA 1
ATOM 880 C C . LEU A 1 110 ? 7.464 -10.447 -8.600 1.00 92.31 110 LEU A C 1
ATOM 882 O O . LEU A 1 110 ? 8.435 -10.913 -8.001 1.00 92.31 110 LEU A O 1
ATOM 886 N N . GLU A 1 111 ? 7.178 -10.806 -9.857 1.00 90.94 111 GLU A N 1
ATOM 887 C CA . GLU A 1 111 ? 7.899 -11.861 -10.591 1.00 90.94 111 GLU A CA 1
ATOM 888 C C . GLU A 1 111 ? 9.399 -11.552 -10.716 1.00 90.94 111 GLU A C 1
ATOM 890 O O . GLU A 1 111 ? 10.239 -12.445 -10.602 1.00 90.94 111 GLU A O 1
ATOM 895 N N . ARG A 1 112 ? 9.759 -10.271 -10.864 1.00 90.06 112 ARG A N 1
ATOM 896 C CA . ARG A 1 112 ? 11.156 -9.835 -10.994 1.00 90.06 112 ARG A CA 1
ATOM 897 C C . ARG A 1 112 ? 11.991 -10.126 -9.746 1.00 90.06 112 ARG A C 1
ATOM 899 O O . ARG A 1 112 ? 13.211 -10.234 -9.852 1.00 90.06 112 ARG A O 1
ATOM 906 N N . TYR A 1 113 ? 11.345 -10.246 -8.592 1.00 91.50 113 TYR A N 1
ATOM 907 C CA . TYR A 1 113 ? 11.984 -10.571 -7.320 1.00 91.50 113 TYR A CA 1
ATOM 908 C C . TYR A 1 113 ? 11.772 -12.036 -6.913 1.00 91.50 113 TYR A C 1
ATOM 910 O O . TYR A 1 113 ? 12.092 -12.417 -5.793 1.00 91.50 113 TYR A O 1
ATOM 918 N N . GLY A 1 114 ? 11.255 -12.876 -7.818 1.00 93.62 114 GLY A N 1
ATOM 919 C CA . GLY A 1 114 ? 11.017 -14.296 -7.554 1.00 93.62 114 GLY A CA 1
ATOM 920 C C . GLY A 1 114 ? 9.810 -14.569 -6.653 1.00 93.62 114 GLY A C 1
ATOM 921 O O . GLY A 1 114 ? 9.638 -15.696 -6.186 1.00 93.62 114 GLY A O 1
ATOM 922 N N . ILE A 1 115 ? 8.956 -13.568 -6.417 1.00 95.56 115 ILE A N 1
ATOM 923 C CA . ILE A 1 115 ? 7.747 -13.730 -5.613 1.00 95.56 115 ILE A CA 1
ATOM 924 C C . ILE A 1 115 ? 6.680 -14.400 -6.476 1.00 95.56 115 ILE A C 1
ATOM 926 O O . ILE A 1 115 ? 6.151 -13.824 -7.428 1.00 95.56 115 ILE A O 1
ATOM 930 N N . ARG A 1 116 ? 6.360 -15.647 -6.127 1.00 95.75 116 ARG A N 1
ATOM 931 C CA . ARG A 1 116 ? 5.312 -16.416 -6.798 1.00 95.75 116 ARG A CA 1
ATOM 932 C C . ARG A 1 116 ? 3.925 -15.908 -6.387 1.00 95.75 116 ARG A C 1
ATOM 934 O O . ARG A 1 116 ? 3.684 -15.790 -5.181 1.00 95.75 116 ARG A O 1
ATOM 941 N N . PRO A 1 117 ? 2.987 -15.701 -7.329 1.00 95.38 117 PRO A N 1
ATOM 942 C CA . PRO A 1 117 ? 1.632 -15.249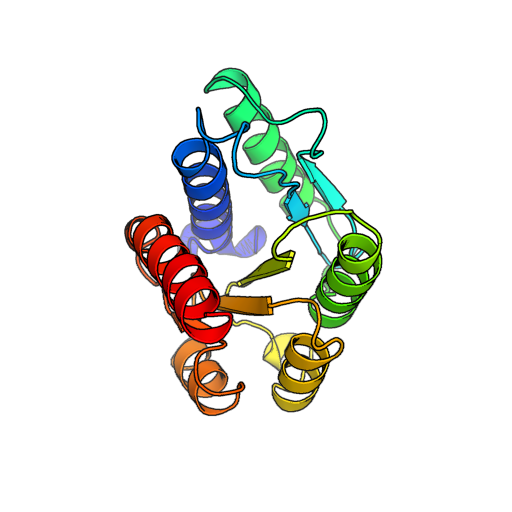 -7.011 1.00 95.38 117 PRO A CA 1
ATOM 943 C C . PRO A 1 117 ? 0.923 -16.150 -5.994 1.00 95.38 117 PRO A C 1
ATOM 945 O O . PRO A 1 117 ? 0.259 -15.651 -5.093 1.00 95.38 117 PRO A O 1
ATOM 948 N N . GLU A 1 118 ? 1.135 -17.469 -6.067 1.00 96.06 118 GLU A N 1
ATOM 949 C CA . GLU A 1 118 ? 0.561 -18.432 -5.114 1.00 96.06 118 GLU A CA 1
ATOM 950 C C . GLU A 1 118 ? 1.018 -18.188 -3.666 1.00 96.06 118 GLU A C 1
ATOM 952 O O . GLU A 1 118 ? 0.252 -18.397 -2.729 1.00 96.06 118 GLU A O 1
ATOM 957 N N . ARG A 1 119 ? 2.263 -17.737 -3.464 1.00 97.62 119 ARG A N 1
ATOM 958 C CA . ARG A 1 119 ? 2.773 -17.399 -2.126 1.00 97.62 119 ARG A CA 1
ATOM 959 C C . ARG A 1 119 ? 2.138 -16.118 -1.614 1.00 97.62 119 ARG A C 1
ATOM 961 O O . ARG A 1 119 ? 1.796 -16.048 -0.440 1.00 97.62 119 ARG A O 1
ATOM 968 N N . PHE A 1 120 ? 1.932 -15.141 -2.491 1.00 97.62 120 PHE A N 1
ATOM 969 C CA . PHE A 1 120 ? 1.237 -13.918 -2.112 1.00 97.62 120 PHE A CA 1
ATOM 970 C C . PHE A 1 120 ? -0.239 -14.183 -1.799 1.00 97.62 120 PHE A C 1
ATOM 972 O O . PHE A 1 120 ? -0.737 -13.700 -0.789 1.00 97.62 120 PHE A O 1
ATOM 979 N N . ALA A 1 121 ? -0.904 -15.044 -2.575 1.00 97.38 121 ALA A N 1
ATOM 980 C CA . ALA A 1 121 ? -2.255 -15.517 -2.284 1.00 97.38 121 ALA A CA 1
ATOM 981 C C . ALA A 1 121 ? -2.353 -16.158 -0.891 1.00 97.38 121 ALA A C 1
ATOM 983 O O . ALA A 1 121 ? -3.262 -15.822 -0.142 1.00 97.38 121 ALA A O 1
ATOM 984 N N . GLN A 1 122 ? -1.395 -17.024 -0.533 1.00 97.56 122 GLN A N 1
ATOM 985 C CA . GLN A 1 122 ? -1.331 -17.652 0.792 1.00 97.56 122 GLN A CA 1
ATOM 986 C C . GLN A 1 122 ? -1.196 -16.624 1.919 1.00 97.56 122 GLN A C 1
ATOM 988 O O . GLN A 1 122 ? -1.870 -16.758 2.935 1.00 97.56 122 GLN A O 1
ATOM 993 N N . VAL A 1 123 ? -0.346 -15.607 1.742 1.00 98.12 123 VAL A N 1
ATOM 994 C CA . VAL A 1 123 ? -0.161 -14.546 2.744 1.00 98.12 123 VAL A CA 1
ATOM 995 C C . VAL A 1 123 ? -1.412 -13.677 2.864 1.00 98.12 123 VAL A C 1
ATOM 997 O O . VAL A 1 123 ? -1.860 -13.419 3.971 1.00 98.12 123 VAL A O 1
ATOM 1000 N N . LEU A 1 124 ? -2.044 -13.295 1.749 1.00 97.94 124 LEU A N 1
ATOM 1001 C CA . LEU A 1 124 ? -3.296 -12.529 1.773 1.00 97.94 124 LEU A CA 1
ATOM 1002 C C . LEU A 1 124 ? -4.446 -13.280 2.457 1.00 97.94 124 LEU A C 1
ATOM 1004 O O . LEU A 1 124 ? -5.448 -12.661 2.789 1.00 97.94 124 LEU A O 1
ATOM 1008 N N . THR A 1 125 ? -4.352 -14.598 2.631 1.00 96.94 125 THR A N 1
ATOM 1009 C CA . THR A 1 125 ? -5.368 -15.435 3.288 1.00 96.94 125 THR A CA 1
ATOM 1010 C C . THR A 1 125 ? -4.844 -16.107 4.557 1.00 96.94 125 THR A C 1
ATOM 1012 O O . THR A 1 125 ? -5.392 -17.133 4.953 1.00 96.94 125 THR A O 1
ATOM 1015 N N . SER A 1 126 ? -3.760 -15.602 5.156 1.00 97.69 126 SER A N 1
ATOM 1016 C CA . SER A 1 126 ? -3.078 -16.287 6.262 1.00 97.69 126 SER A CA 1
ATOM 1017 C C . SER A 1 126 ? -3.863 -16.265 7.574 1.00 97.69 126 SER A C 1
ATOM 1019 O O . SER A 1 126 ? -3.788 -17.236 8.325 1.00 97.69 126 SER A O 1
ATOM 1021 N N . ASP A 1 127 ? -4.642 -15.209 7.822 1.00 97.50 127 ASP A N 1
ATOM 1022 C CA . ASP A 1 127 ? -5.503 -15.075 8.998 1.00 97.50 127 ASP A CA 1
ATOM 1023 C C . ASP A 1 127 ? -6.929 -14.671 8.576 1.00 97.50 127 ASP A C 1
ATOM 1025 O O . ASP A 1 127 ? -7.098 -13.658 7.893 1.00 97.50 127 ASP A O 1
ATOM 1029 N N . PRO A 1 128 ? -7.971 -15.443 8.938 1.00 95.12 128 PRO A N 1
ATOM 1030 C CA . PRO A 1 128 ? -9.350 -15.123 8.580 1.00 95.12 128 PRO A CA 1
ATOM 1031 C C . PRO A 1 128 ? -9.911 -13.893 9.308 1.00 95.12 128 PRO A C 1
ATOM 1033 O O . PRO A 1 128 ? -10.931 -13.375 8.868 1.00 95.12 128 PRO A O 1
ATOM 1036 N N . GLN A 1 129 ? -9.277 -13.425 10.390 1.00 95.94 129 GLN A N 1
ATOM 1037 C CA . GLN A 1 129 ? -9.696 -12.223 11.123 1.00 95.94 129 GLN A CA 1
ATOM 1038 C C . GLN A 1 129 ? -9.248 -10.927 10.436 1.00 95.94 129 GLN A C 1
ATOM 1040 O O . GLN A 1 129 ? -9.681 -9.848 10.837 1.00 95.94 129 GLN A O 1
ATOM 1045 N N . VAL A 1 130 ? -8.373 -11.020 9.424 1.00 97.44 130 VAL A N 1
ATOM 1046 C CA . VAL A 1 130 ? -7.838 -9.870 8.691 1.00 97.44 130 VAL A CA 1
ATOM 1047 C C . VAL A 1 130 ? -8.230 -9.939 7.219 1.00 97.44 130 VAL A C 1
ATOM 1049 O O . VAL A 1 130 ? -7.868 -10.853 6.475 1.00 97.44 130 VAL A O 1
ATOM 1052 N N . ASN A 1 131 ? -8.929 -8.907 6.762 1.00 97.56 131 ASN A N 1
ATOM 1053 C CA . ASN A 1 131 ? -9.304 -8.740 5.370 1.00 97.56 131 ASN A CA 1
ATOM 1054 C C . ASN A 1 131 ? -8.132 -8.117 4.596 1.00 97.56 131 ASN A C 1
ATOM 1056 O O . ASN A 1 131 ? -7.973 -6.894 4.548 1.00 97.56 131 ASN A O 1
ATOM 1060 N N . ALA A 1 132 ? -7.275 -8.962 4.016 1.00 97.94 132 ALA A N 1
ATOM 1061 C CA . ALA A 1 132 ? -6.117 -8.511 3.248 1.00 97.94 132 ALA A CA 1
ATOM 1062 C C . ALA A 1 132 ? -6.390 -8.445 1.732 1.00 97.94 132 ALA A C 1
ATOM 1064 O O . ALA A 1 132 ? -6.905 -9.390 1.126 1.00 97.94 132 ALA A O 1
ATOM 1065 N N . PHE A 1 133 ? -5.992 -7.333 1.112 1.00 97.88 133 PHE A N 1
ATOM 1066 C CA . PHE A 1 133 ? -6.202 -7.011 -0.299 1.00 97.88 133 PHE A CA 1
ATOM 1067 C C . PHE A 1 133 ? -4.920 -6.483 -0.948 1.00 97.88 133 PHE A C 1
ATOM 1069 O O . PHE A 1 133 ? -4.057 -5.917 -0.280 1.00 97.88 133 PHE A O 1
ATOM 1076 N N . ALA A 1 134 ? -4.829 -6.593 -2.272 1.00 97.62 134 ALA A N 1
ATOM 1077 C CA . ALA A 1 134 ? -3.784 -5.960 -3.073 1.00 97.62 134 ALA A CA 1
ATOM 1078 C C . ALA A 1 134 ? -4.382 -4.985 -4.098 1.00 97.62 134 ALA A C 1
ATOM 1080 O O . ALA A 1 134 ? -5.318 -5.325 -4.819 1.00 97.62 134 ALA A O 1
ATOM 1081 N N . ILE A 1 135 ? -3.819 -3.785 -4.210 1.00 96.50 135 ILE A N 1
ATOM 1082 C CA . ILE A 1 135 ? -4.142 -2.816 -5.260 1.00 96.50 135 ILE A CA 1
ATOM 1083 C C . ILE A 1 135 ? -2.884 -2.595 -6.099 1.00 96.50 135 ILE A C 1
ATOM 1085 O O . ILE A 1 135 ? -1.878 -2.053 -5.634 1.00 96.50 135 ILE A O 1
ATOM 1089 N N . PHE A 1 136 ? -2.951 -3.008 -7.360 1.00 95.69 136 PHE A N 1
ATOM 1090 C CA . PHE A 1 136 ? -1.875 -2.836 -8.322 1.00 95.69 136 PHE A CA 1
ATOM 1091 C C . PHE A 1 136 ? -1.970 -1.461 -8.983 1.00 95.69 136 PHE A C 1
ATOM 1093 O O . PHE A 1 136 ? -2.837 -1.219 -9.820 1.00 95.69 136 PHE A O 1
ATOM 1100 N N . ILE A 1 137 ? -1.065 -0.562 -8.607 1.00 92.31 137 ILE A N 1
ATOM 1101 C CA . ILE A 1 137 ? -0.996 0.846 -9.046 1.00 92.31 137 ILE A CA 1
ATOM 1102 C C . ILE A 1 137 ? -0.008 1.066 -10.203 1.00 92.31 137 ILE A C 1
ATOM 1104 O O . ILE A 1 137 ? 0.418 2.177 -10.526 1.00 92.31 137 ILE A O 1
ATOM 1108 N N . GLY A 1 138 ? 0.428 -0.025 -10.814 1.00 89.19 138 GLY A N 1
ATOM 1109 C CA . GLY A 1 138 ? 1.338 -0.059 -11.940 1.00 89.19 138 GLY A CA 1
ATOM 1110 C C . GLY A 1 138 ? 1.407 -1.473 -12.494 1.00 89.19 138 GLY A C 1
ATOM 1111 O O . GLY A 1 138 ? 1.002 -2.426 -11.834 1.00 89.19 138 GLY A O 1
ATOM 1112 N N . SER A 1 139 ? 1.903 -1.596 -13.719 1.00 87.12 139 SER A N 1
ATOM 1113 C CA . SER A 1 139 ? 2.134 -2.883 -14.366 1.00 87.12 139 SER A CA 1
ATOM 1114 C C . SER A 1 139 ? 3.257 -2.747 -15.386 1.00 87.12 139 SER A C 1
ATOM 1116 O O . SER A 1 139 ? 3.394 -1.707 -16.035 1.00 87.12 139 SER A O 1
ATOM 1118 N N . LEU A 1 140 ? 4.051 -3.803 -15.545 1.00 83.56 140 LEU A N 1
ATOM 1119 C CA . LEU A 1 140 ? 4.929 -3.983 -16.698 1.00 83.56 140 LEU A CA 1
ATOM 1120 C C . LEU A 1 140 ? 4.252 -4.977 -17.643 1.00 83.56 140 LEU A C 1
ATOM 1122 O O . LEU A 1 140 ? 4.185 -6.160 -17.332 1.00 83.56 140 LEU A O 1
ATOM 1126 N N . GLY A 1 141 ? 3.726 -4.511 -18.776 1.00 86.62 141 GLY A N 1
ATOM 1127 C CA . GLY A 1 141 ? 2.876 -5.352 -19.628 1.00 86.62 141 GLY A CA 1
ATOM 1128 C C . GLY A 1 141 ? 1.575 -5.738 -18.914 1.00 86.62 141 GLY A C 1
ATOM 1129 O O . GLY A 1 141 ? 0.946 -4.892 -18.278 1.00 86.62 141 GLY A O 1
ATOM 1130 N N . ASP A 1 142 ? 1.194 -7.013 -18.981 1.00 88.19 142 ASP A N 1
ATOM 1131 C CA . ASP A 1 142 ? -0.054 -7.571 -18.434 1.00 88.19 142 ASP A CA 1
ATOM 1132 C C . ASP A 1 142 ? 0.087 -8.159 -17.011 1.00 88.19 142 ASP A C 1
ATOM 1134 O O . ASP A 1 142 ? -0.798 -8.865 -16.527 1.00 88.19 142 ASP A O 1
ATOM 1138 N N . GLN A 1 143 ? 1.191 -7.870 -16.314 1.00 90.25 143 GLN A N 1
ATOM 1139 C CA . GLN A 1 143 ? 1.517 -8.463 -15.009 1.00 90.25 143 GLN A CA 1
ATOM 1140 C C . GLN A 1 143 ? 0.437 -8.242 -13.944 1.00 90.25 143 GLN A C 1
ATOM 1142 O O . GLN A 1 143 ? 0.041 -9.194 -13.273 1.00 90.25 143 GLN A O 1
ATOM 1147 N N . ALA A 1 144 ? -0.092 -7.021 -13.817 1.00 92.44 144 ALA A N 1
ATOM 1148 C CA . ALA A 1 144 ? -1.159 -6.731 -12.857 1.00 92.44 144 ALA A CA 1
ATOM 1149 C C . ALA A 1 144 ? -2.433 -7.554 -13.132 1.00 92.44 144 ALA A C 1
ATOM 1151 O O . ALA A 1 144 ? -3.043 -8.081 -12.203 1.00 92.44 144 ALA A O 1
ATOM 1152 N N . GLU A 1 145 ? -2.805 -7.732 -14.403 1.00 92.94 145 GLU A N 1
ATOM 1153 C CA . GLU A 1 145 ? -3.976 -8.524 -14.800 1.00 92.94 145 GLU A CA 1
ATOM 1154 C C . GLU A 1 145 ? -3.760 -10.024 -14.555 1.00 92.94 145 GLU A C 1
ATOM 1156 O O . GLU A 1 145 ? -4.670 -10.731 -14.118 1.00 92.94 145 GLU A O 1
ATOM 1161 N N . ARG A 1 146 ? -2.547 -10.528 -14.815 1.00 92.69 146 ARG A N 1
ATOM 1162 C CA . ARG A 1 146 ? -2.169 -11.921 -14.529 1.00 92.69 146 ARG A CA 1
ATOM 1163 C C . ARG A 1 146 ? -2.192 -12.213 -13.032 1.00 92.69 146 ARG A C 1
ATOM 1165 O O . ARG A 1 146 ? -2.736 -13.240 -12.622 1.00 92.69 146 ARG A O 1
ATOM 1172 N N . LEU A 1 147 ? -1.647 -11.308 -12.218 1.00 94.12 147 LEU A N 1
ATOM 1173 C CA . LEU A 1 147 ? -1.727 -11.394 -10.761 1.00 94.12 147 LEU A CA 1
ATOM 1174 C C . LEU A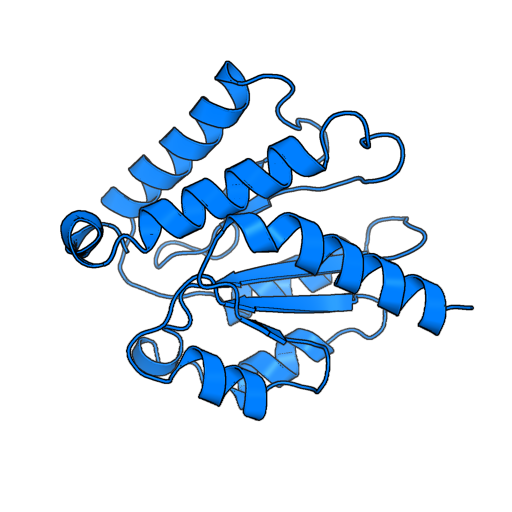 1 147 ? -3.180 -11.387 -10.293 1.00 94.12 147 LEU A C 1
ATOM 1176 O O . LEU A 1 147 ? -3.561 -12.272 -9.533 1.00 94.12 147 LEU A O 1
ATOM 1180 N N . GLN A 1 148 ? -4.010 -10.475 -10.802 1.00 93.81 148 GLN A N 1
ATOM 1181 C CA . GLN A 1 148 ? -5.423 -10.409 -10.430 1.00 93.81 148 GLN A CA 1
ATOM 1182 C C . GLN A 1 148 ? -6.182 -11.713 -10.731 1.00 93.81 148 GLN A C 1
ATOM 1184 O O . GLN A 1 148 ? -7.015 -12.136 -9.935 1.00 93.81 148 GLN A O 1
ATOM 1189 N N . LYS A 1 149 ? -5.866 -12.390 -11.843 1.00 93.19 149 LYS A N 1
ATOM 1190 C CA . LYS A 1 149 ? -6.448 -13.700 -12.201 1.00 93.19 149 LYS A CA 1
ATOM 1191 C C . LYS A 1 149 ? -5.982 -14.857 -11.310 1.00 93.19 149 LYS A C 1
ATOM 1193 O O . LYS A 1 149 ? -6.629 -15.900 -11.302 1.00 93.19 149 LYS A O 1
ATOM 1198 N N . THR A 1 150 ? -4.850 -14.702 -10.627 1.00 93.75 150 THR A N 1
ATOM 1199 C CA . THR A 1 150 ? -4.205 -15.769 -9.843 1.00 93.75 150 THR A CA 1
ATOM 1200 C C . THR A 1 150 ? -4.467 -15.613 -8.347 1.00 93.75 150 THR A C 1
ATOM 1202 O O . THR A 1 150 ? -4.564 -16.604 -7.625 1.00 93.75 150 THR A O 1
ATOM 1205 N N . LEU A 1 151 ? -4.575 -14.371 -7.872 1.00 95.56 151 LEU A N 1
ATOM 1206 C CA . LEU A 1 151 ? -4.919 -14.063 -6.490 1.00 95.56 151 LEU A CA 1
ATOM 1207 C C . LEU A 1 151 ? -6.380 -14.433 -6.178 1.00 95.56 151 LEU A C 1
ATOM 1209 O O . LEU A 1 151 ? -7.206 -14.514 -7.090 1.00 95.56 151 LEU A O 1
ATOM 1213 N N . PRO A 1 152 ? -6.724 -14.652 -4.893 1.00 94.50 152 PRO A N 1
ATOM 1214 C CA . PRO A 1 152 ? -8.079 -15.016 -4.502 1.00 94.50 152 PRO A CA 1
ATOM 1215 C C . PRO A 1 152 ? -9.109 -14.002 -5.012 1.00 94.50 152 PRO A C 1
ATOM 1217 O O . PRO A 1 152 ? -8.885 -12.788 -4.967 1.00 94.50 152 PRO A O 1
ATOM 1220 N N . ALA A 1 153 ? -10.249 -14.506 -5.487 1.00 91.94 153 ALA A N 1
ATOM 1221 C CA . ALA A 1 153 ? -11.308 -13.673 -6.044 1.00 91.94 153 ALA A CA 1
ATOM 1222 C C . ALA A 1 153 ? -11.745 -12.591 -5.042 1.00 91.94 153 ALA A C 1
ATOM 1224 O O . ALA A 1 153 ? -11.933 -12.863 -3.858 1.00 91.94 153 ALA A O 1
ATOM 1225 N N . GLY A 1 154 ? -11.874 -11.351 -5.519 1.00 91.25 154 GLY A N 1
ATOM 1226 C CA . GLY A 1 154 ? -12.238 -10.201 -4.685 1.00 91.25 154 GLY A CA 1
ATOM 1227 C C . GLY A 1 154 ? -11.118 -9.659 -3.788 1.00 91.25 154 GLY A C 1
ATOM 1228 O O . GLY A 1 154 ? -11.332 -8.640 -3.141 1.00 91.25 154 GLY A O 1
ATOM 1229 N N . ARG A 1 155 ? -9.922 -10.273 -3.765 1.00 94.44 155 ARG A N 1
ATOM 1230 C CA . ARG A 1 155 ? -8.776 -9.805 -2.957 1.00 94.44 155 ARG A CA 1
ATOM 1231 C C . ARG A 1 155 ? -7.754 -8.970 -3.723 1.00 94.44 155 ARG A C 1
ATOM 1233 O O . ARG A 1 155 ? -6.729 -8.592 -3.160 1.00 94.44 155 ARG A O 1
ATOM 1240 N N . SER A 1 156 ? -7.994 -8.675 -5.000 1.00 95.94 156 SER A N 1
ATOM 1241 C CA . SER A 1 156 ? -7.073 -7.849 -5.782 1.00 95.94 156 SER A CA 1
ATOM 1242 C C . SER A 1 156 ? -7.751 -6.935 -6.798 1.00 95.94 156 SER A C 1
ATOM 1244 O O . SER A 1 156 ? -8.736 -7.295 -7.447 1.00 95.94 156 SER A O 1
ATOM 1246 N N . PHE A 1 157 ? -7.179 -5.744 -6.951 1.00 95.69 157 PHE A N 1
ATOM 1247 C CA . PHE A 1 157 ? -7.673 -4.666 -7.799 1.00 95.69 157 PHE A CA 1
ATOM 1248 C C . PHE A 1 157 ? -6.535 -4.104 -8.647 1.00 95.69 157 PHE A C 1
ATOM 1250 O O . PHE A 1 157 ? -5.373 -4.136 -8.245 1.00 95.69 157 PHE A O 1
ATOM 1257 N N . VAL A 1 158 ? -6.871 -3.550 -9.808 1.00 94.25 158 VAL A N 1
ATOM 1258 C CA . VAL A 1 158 ? -5.923 -2.851 -10.681 1.00 94.25 158 VAL A CA 1
ATOM 1259 C C . VAL A 1 158 ? -6.365 -1.395 -10.779 1.00 94.25 158 VAL A C 1
ATOM 1261 O O . VAL A 1 158 ? -7.501 -1.121 -11.151 1.00 94.25 158 VAL A O 1
ATOM 1264 N N . ALA A 1 159 ? -5.468 -0.472 -10.440 1.00 92.31 159 ALA A N 1
ATOM 1265 C CA . ALA A 1 159 ? -5.709 0.965 -10.379 1.00 92.31 159 ALA A CA 1
ATOM 1266 C C . ALA A 1 159 ? -4.607 1.712 -11.143 1.00 92.31 159 ALA A C 1
ATOM 1268 O O . ALA A 1 159 ? -3.685 2.276 -10.558 1.00 92.31 159 ALA A O 1
ATOM 1269 N N . MET A 1 160 ? -4.683 1.705 -12.476 1.00 87.38 160 MET A N 1
ATOM 1270 C CA . MET A 1 160 ? -3.686 2.394 -13.313 1.00 87.38 160 MET A CA 1
ATOM 1271 C C . MET A 1 160 ? -3.800 3.929 -13.238 1.00 87.38 160 MET A C 1
ATOM 1273 O O . MET A 1 160 ? -2.836 4.625 -13.556 1.00 87.38 160 MET A O 1
ATOM 1277 N N . ASP A 1 161 ? -4.953 4.444 -12.795 1.00 88.94 161 ASP A N 1
ATOM 1278 C CA . ASP A 1 161 ? -5.168 5.840 -12.401 1.00 88.94 161 ASP A CA 1
ATOM 1279 C C . ASP A 1 161 ? -5.349 5.906 -10.876 1.00 88.94 161 ASP A C 1
ATOM 1281 O O . ASP A 1 161 ? -6.286 5.322 -10.324 1.00 88.94 161 ASP A O 1
ATOM 1285 N N . THR A 1 162 ? -4.458 6.629 -10.192 1.00 85.06 162 THR A N 1
ATOM 1286 C CA . THR A 1 162 ? -4.439 6.764 -8.727 1.00 85.06 162 THR A CA 1
ATOM 1287 C C . THR A 1 162 ? -5.706 7.423 -8.180 1.00 85.06 162 THR A C 1
ATOM 1289 O O . THR A 1 162 ? -6.082 7.176 -7.034 1.00 85.06 162 THR A O 1
ATOM 1292 N N . LYS A 1 163 ? -6.458 8.157 -9.012 1.00 87.44 163 LYS A N 1
ATOM 1293 C CA . LYS A 1 163 ? -7.776 8.709 -8.653 1.00 87.44 163 LYS A CA 1
ATOM 1294 C C . LYS A 1 163 ? -8.832 7.640 -8.370 1.00 87.44 163 LYS A C 1
ATOM 1296 O O . LYS A 1 163 ? -9.839 7.948 -7.741 1.00 87.44 163 LYS A O 1
ATOM 1301 N N . GLN A 1 164 ? -8.624 6.402 -8.818 1.00 88.81 164 GLN A N 1
ATOM 1302 C CA . GLN A 1 164 ? -9.543 5.287 -8.564 1.00 88.81 164 GLN A CA 1
ATOM 1303 C C . GLN A 1 164 ? -9.368 4.689 -7.161 1.00 88.81 164 GLN A C 1
ATOM 1305 O O . GLN A 1 164 ? -10.252 3.982 -6.684 1.00 88.81 164 GLN A O 1
ATOM 1310 N N . ILE A 1 165 ? -8.258 4.982 -6.475 1.00 91.44 165 ILE A N 1
ATOM 1311 C CA . ILE A 1 165 ? -7.923 4.380 -5.177 1.00 91.44 165 ILE A CA 1
ATOM 1312 C C . ILE A 1 165 ? -8.997 4.641 -4.111 1.00 91.44 165 ILE A C 1
ATOM 1314 O O . ILE A 1 165 ? -9.424 3.667 -3.491 1.00 91.44 165 ILE A O 1
ATOM 1318 N N . PRO A 1 166 ? -9.511 5.875 -3.912 1.00 89.38 166 PRO A N 1
ATOM 1319 C CA . PRO A 1 166 ? -10.580 6.105 -2.940 1.00 89.38 166 PRO A CA 1
ATOM 1320 C C . PRO A 1 166 ? -11.835 5.271 -3.220 1.00 89.38 166 PRO A C 1
ATOM 1322 O O . PRO A 1 166 ? -12.431 4.719 -2.299 1.00 89.38 166 PRO A O 1
ATOM 1325 N N . GLN A 1 167 ? -12.210 5.128 -4.496 1.00 90.19 167 GLN A N 1
ATOM 1326 C CA . GLN A 1 167 ? -13.367 4.327 -4.894 1.00 90.19 167 GLN A CA 1
ATOM 1327 C C . GLN A 1 167 ? -13.135 2.832 -4.634 1.00 90.19 167 GLN A C 1
ATOM 1329 O O . GLN A 1 167 ? -14.037 2.150 -4.154 1.00 90.19 167 GLN A O 1
ATOM 1334 N N . ILE A 1 168 ? -11.933 2.320 -4.912 1.00 93.44 168 ILE A N 1
ATOM 1335 C CA . ILE A 1 168 ? -11.568 0.923 -4.638 1.00 93.44 168 ILE A CA 1
ATOM 1336 C C . ILE A 1 168 ? -11.586 0.644 -3.131 1.00 93.44 168 ILE A C 1
ATOM 1338 O O . ILE A 1 168 ? -12.143 -0.363 -2.706 1.00 93.44 168 ILE A O 1
ATOM 1342 N N . LEU A 1 169 ? -11.046 1.545 -2.307 1.00 91.94 169 LEU A N 1
ATOM 1343 C CA . LEU A 1 169 ? -11.096 1.405 -0.848 1.00 91.94 169 LEU A CA 1
ATOM 1344 C C . LEU A 1 169 ? -12.534 1.415 -0.331 1.00 91.94 169 LEU A C 1
ATOM 1346 O O . LEU A 1 169 ? -12.901 0.575 0.486 1.00 91.94 169 LEU A O 1
ATOM 1350 N N . GLN A 1 170 ? -13.381 2.301 -0.862 1.00 89.75 170 GLN A N 1
ATOM 1351 C CA . GLN A 1 170 ? -14.803 2.304 -0.533 1.00 89.75 170 GLN A CA 1
ATOM 1352 C C . GLN A 1 170 ? -15.466 0.964 -0.884 1.00 89.75 170 GLN A C 1
ATOM 1354 O O . GLN A 1 170 ? -16.256 0.450 -0.090 1.00 89.75 170 GLN A O 1
ATOM 1359 N N . GLN A 1 171 ? -15.139 0.378 -2.041 1.00 92.12 171 GLN A N 1
ATOM 1360 C CA . GLN A 1 171 ? -15.627 -0.947 -2.434 1.00 92.12 171 GLN A CA 1
ATOM 1361 C C . GLN A 1 171 ? -15.153 -2.038 -1.468 1.00 92.12 171 GLN A C 1
ATOM 1363 O O . GLN A 1 171 ? -15.982 -2.832 -1.031 1.00 92.12 171 GLN A O 1
ATOM 1368 N N . ILE A 1 172 ? -13.867 -2.042 -1.100 1.00 92.69 172 ILE A N 1
ATOM 1369 C CA . ILE A 1 172 ? -13.266 -2.991 -0.146 1.00 92.69 172 ILE A CA 1
ATOM 1370 C C . ILE A 1 172 ? -13.970 -2.935 1.215 1.00 92.69 172 ILE A C 1
ATOM 1372 O O . ILE A 1 172 ? -14.369 -3.965 1.763 1.00 92.69 172 ILE A O 1
ATOM 1376 N N . PHE A 1 173 ? -14.155 -1.732 1.762 1.00 90.25 173 PHE A N 1
ATOM 1377 C CA . PHE A 1 173 ? -14.795 -1.570 3.066 1.00 90.25 173 PHE A CA 1
ATOM 1378 C C . PHE A 1 173 ? -16.276 -1.953 3.014 1.00 90.25 173 PHE A C 1
ATOM 1380 O O . PHE A 1 173 ? -16.774 -2.626 3.912 1.00 90.25 173 PHE A O 1
ATOM 1387 N N . THR A 1 174 ? -16.981 -1.594 1.937 1.00 87.62 174 THR A N 1
ATOM 1388 C CA . THR A 1 174 ? -18.411 -1.905 1.794 1.00 87.62 174 THR A CA 1
ATOM 1389 C C . THR A 1 174 ? -18.661 -3.403 1.613 1.00 87.62 174 THR A C 1
ATOM 1391 O O . THR A 1 174 ? -19.593 -3.937 2.210 1.00 87.62 174 THR A O 1
A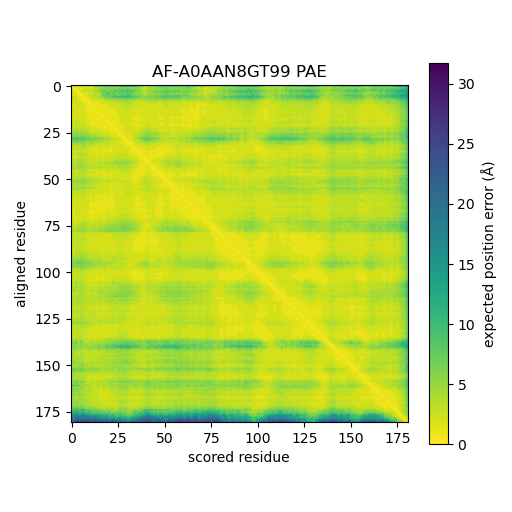TOM 1394 N N . SER A 1 175 ? -17.852 -4.103 0.810 1.00 85.94 175 SER A N 1
ATOM 1395 C CA . SER A 1 175 ? -18.040 -5.540 0.561 1.00 85.94 175 SER A CA 1
ATOM 1396 C C . SER A 1 175 ? -17.829 -6.382 1.818 1.00 85.94 175 SER A C 1
ATOM 1398 O O . SER A 1 175 ? -18.540 -7.365 2.027 1.00 85.94 175 SER A O 1
ATOM 1400 N N . THR A 1 176 ? -16.886 -5.972 2.663 1.00 84.25 176 THR A N 1
ATOM 1401 C CA . THR A 1 176 ? -16.576 -6.653 3.922 1.00 84.25 176 THR A CA 1
ATOM 1402 C C . THR A 1 176 ? -17.710 -6.465 4.925 1.00 84.25 176 THR A C 1
ATOM 1404 O O . THR A 1 176 ? -18.243 -7.446 5.427 1.00 84.25 176 THR A O 1
ATOM 1407 N N . MET A 1 177 ? -18.199 -5.231 5.088 1.00 79.06 177 MET A N 1
ATOM 1408 C CA . MET A 1 177 ? -19.345 -4.932 5.961 1.00 79.06 177 MET A CA 1
ATOM 1409 C C . MET A 1 177 ? -20.620 -5.693 5.565 1.00 79.06 177 MET A C 1
ATOM 1411 O O . MET A 1 177 ? -21.416 -6.049 6.425 1.00 79.06 177 MET A O 1
ATOM 1415 N N . LEU A 1 178 ? -20.823 -5.955 4.268 1.00 70.50 178 LEU A N 1
ATOM 1416 C CA . LEU A 1 178 ? -21.946 -6.763 3.776 1.00 70.50 178 LEU A CA 1
ATOM 1417 C C . LEU A 1 178 ? -21.750 -8.273 3.968 1.00 70.50 178 LEU A C 1
ATOM 1419 O O . LEU A 1 178 ? -22.730 -9.007 3.935 1.00 70.50 178 LEU A O 1
ATOM 1423 N N . SER A 1 179 ? -20.508 -8.738 4.110 1.00 66.12 179 SER A N 1
ATOM 1424 C CA . SER A 1 179 ? -20.186 -10.159 4.300 1.00 66.12 179 SER A CA 1
ATOM 1425 C C . SER A 1 179 ? -20.197 -10.566 5.778 1.00 66.12 179 SER A C 1
ATOM 1427 O O . SER A 1 179 ? -20.411 -11.738 6.077 1.00 66.12 179 SER A O 1
ATOM 1429 N N . SER A 1 180 ? -19.981 -9.604 6.680 1.00 58.50 180 SER A N 1
ATOM 1430 C CA . SER A 1 180 ? -20.047 -9.771 8.139 1.00 58.50 180 SER A CA 1
ATOM 1431 C C . SER A 1 180 ? -21.461 -9.57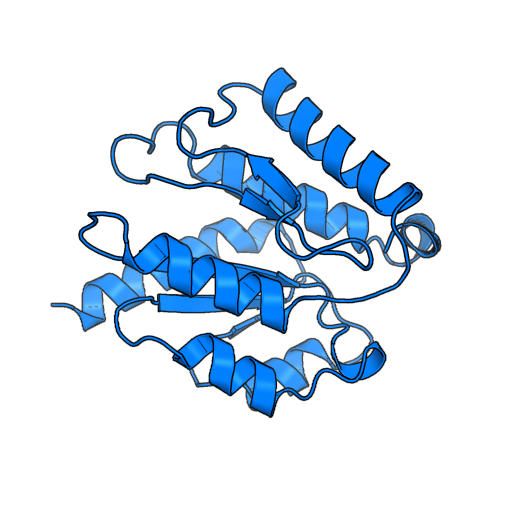9 8.726 1.00 58.50 180 SER A C 1
ATOM 1433 O O . SER A 1 180 ? -21.641 -9.761 9.930 1.00 58.50 180 SER A O 1
ATOM 1435 N N . ALA A 1 181 ? -22.448 -9.199 7.901 1.00 47.28 181 ALA A N 1
ATOM 1436 C CA . ALA A 1 181 ? -23.854 -8.978 8.274 1.00 47.28 181 ALA A CA 1
ATOM 1437 C C . ALA A 1 181 ? -24.730 -10.218 8.032 1.00 47.28 181 ALA A C 1
ATOM 1439 O O . ALA A 1 181 ? -25.626 -10.468 8.872 1.00 47.28 181 ALA A O 1
#

Foldseek 3Di:
DQVCCVPFVLLVLVLLLLLCVLVLCAPVLVPDQDFDADAFQVGQGHGLGHSVGRDRDPVSSVVSSVVSNVCVVPDDHADPQLVNLLVQVVVQVVDDDPAAEAEAEEQLCCVVRVRDLVSVLCSCPVDPRYNAAYENCHDDPCSLVVSQVSHPPPRYYYPVDSVCSSVNVVVSVVVVVVVVD

Organism: NCBI:txid159716